Protein AF-J9FVZ4-F1 (afdb_monomer_lite)

Secondary structure (DSSP, 8-state):
---------------------PPPPPP-HHHHHHHHHHHHHHHHHHHTT---S------EE-TTSEEEEEEEESS-EEEEEEEEEEEEEEEEEEE-TT--EEEEEEE-GGGTT-EEEEEEEEEPSEEEEEEEEEEEEEEEEEE-TTSPBPPEEESSSSSTTGGG--SS--TTTS--TTHHHHHHHHHHHHHTPPPS--SS-THHHHHHHHHHHHH-SSHHHHHHHHHHHHHHHHHHHHHHHHHHH--HHHHHHHHHHHHT-HHHHHHHHTT-SHHHHHHHH-

Structure (mmCIF, N/CA/C/O backbone):
data_AF-J9FVZ4-F1
#
_entry.id   AF-J9FVZ4-F1
#
loop_
_atom_site.group_PDB
_atom_site.id
_atom_site.type_symbol
_atom_site.label_atom_id
_atom_site.label_alt_id
_atom_site.label_comp_id
_atom_site.label_asym_id
_atom_site.label_entity_id
_atom_site.label_seq_id
_atom_site.pdbx_PDB_ins_code
_atom_site.Cartn_x
_atom_site.Cartn_y
_atom_site.Cartn_z
_atom_site.occupancy
_atom_site.B_iso_or_equiv
_atom_site.auth_seq_id
_atom_site.auth_comp_id
_atom_site.auth_asym_id
_atom_site.auth_atom_id
_atom_site.pdbx_PDB_model_num
ATOM 1 N N . MET A 1 1 ? 70.314 46.851 -14.378 1.00 44.09 1 MET A N 1
ATOM 2 C CA . MET A 1 1 ? 70.368 47.467 -15.718 1.00 44.09 1 MET A CA 1
ATOM 3 C C . MET A 1 1 ? 70.702 46.385 -16.732 1.00 44.09 1 MET A C 1
ATOM 5 O O . MET A 1 1 ? 71.863 46.059 -16.903 1.00 44.09 1 MET A O 1
ATOM 9 N N . LEU A 1 2 ? 69.671 45.792 -17.334 1.00 28.19 2 LEU A N 1
ATOM 10 C CA . LEU A 1 2 ? 69.707 45.193 -18.668 1.00 28.19 2 LEU A CA 1
ATOM 11 C C . LEU A 1 2 ? 68.254 45.191 -19.156 1.00 28.19 2 LEU A C 1
ATOM 13 O O . LEU A 1 2 ? 67.371 44.660 -18.487 1.00 28.19 2 LEU A O 1
ATOM 17 N N . CYS A 1 3 ? 68.012 45.910 -20.243 1.00 34.62 3 CYS A N 1
ATOM 18 C CA . CYS A 1 3 ? 66.712 46.074 -20.872 1.00 34.62 3 CYS A CA 1
ATOM 19 C C . CYS A 1 3 ? 66.543 44.934 -21.884 1.00 34.62 3 CYS A C 1
ATOM 21 O O . CYS A 1 3 ? 67.400 44.783 -22.752 1.00 34.62 3 CYS A O 1
ATOM 23 N N . ILE A 1 4 ? 65.466 44.152 -21.786 1.00 40.12 4 ILE A N 1
ATOM 24 C CA . ILE A 1 4 ? 64.968 43.342 -22.904 1.00 40.12 4 ILE A CA 1
ATOM 25 C C . ILE A 1 4 ? 63.518 43.759 -23.134 1.00 40.12 4 ILE A C 1
ATOM 27 O O . ILE A 1 4 ? 62.610 43.430 -22.377 1.00 40.12 4 ILE A O 1
ATOM 31 N N . THR A 1 5 ? 63.346 44.566 -24.173 1.00 43.47 5 THR A N 1
ATOM 32 C CA . THR A 1 5 ? 62.087 44.875 -24.843 1.00 43.47 5 THR A CA 1
ATOM 33 C C . THR A 1 5 ? 61.723 43.725 -25.776 1.00 43.47 5 THR A C 1
ATOM 35 O O . THR A 1 5 ? 62.572 43.301 -26.557 1.00 43.47 5 THR A O 1
ATOM 38 N N . GLY A 1 6 ? 60.470 43.276 -25.775 1.00 36.56 6 GLY A N 1
ATOM 39 C CA . GLY A 1 6 ? 59.970 42.368 -26.812 1.00 36.56 6 GLY A CA 1
ATOM 40 C C . GLY A 1 6 ? 58.849 41.472 -26.314 1.00 36.56 6 GLY A C 1
ATOM 41 O O . GLY A 1 6 ? 59.092 40.530 -25.574 1.00 36.56 6 GLY A O 1
ATOM 42 N N . GLY A 1 7 ? 57.616 41.793 -26.707 1.00 45.78 7 GLY A N 1
ATOM 43 C CA . GLY A 1 7 ? 56.424 41.032 -26.356 1.00 45.78 7 GLY A CA 1
ATOM 44 C C . GLY A 1 7 ? 56.449 39.613 -26.917 1.00 45.78 7 GLY A C 1
ATOM 45 O O . GLY A 1 7 ? 56.275 39.408 -28.116 1.00 45.78 7 GLY A O 1
ATOM 46 N N . GLU A 1 8 ? 56.583 38.636 -26.029 1.00 38.41 8 GLU A N 1
ATOM 47 C CA . GLU A 1 8 ? 56.244 37.249 -26.310 1.00 38.41 8 GLU A CA 1
ATOM 48 C C . GLU A 1 8 ? 54.743 37.073 -26.053 1.00 38.41 8 GLU A C 1
ATOM 50 O O . GLU A 1 8 ? 54.262 37.106 -24.918 1.00 38.41 8 GLU A O 1
ATOM 55 N N . LYS A 1 9 ? 53.967 36.958 -27.135 1.00 40.03 9 LYS A N 1
ATOM 56 C CA . LYS A 1 9 ? 52.567 36.541 -27.052 1.00 40.03 9 LYS A CA 1
ATOM 57 C C . LYS A 1 9 ? 52.544 35.118 -26.500 1.00 40.03 9 LYS A C 1
ATOM 59 O O . LYS A 1 9 ? 52.873 34.180 -27.218 1.00 40.03 9 LYS A O 1
ATOM 64 N N . ILE A 1 10 ? 52.103 34.961 -25.255 1.00 44.09 10 ILE A N 1
ATOM 65 C CA . ILE A 1 10 ? 51.654 33.672 -24.729 1.00 44.09 10 ILE A CA 1
ATOM 66 C C . ILE A 1 10 ? 50.458 33.257 -25.592 1.00 44.09 10 ILE A C 1
ATOM 68 O O . ILE A 1 10 ? 49.353 33.779 -25.440 1.00 44.09 10 ILE A O 1
ATOM 72 N N . SER A 1 11 ? 50.685 32.374 -26.563 1.00 41.28 11 SER A N 1
ATOM 73 C CA . SER A 1 11 ? 49.614 31.773 -27.347 1.00 41.28 11 SER A CA 1
ATOM 74 C C . SER A 1 11 ? 48.856 30.809 -26.441 1.00 41.28 11 SER A C 1
ATOM 76 O O . SER A 1 11 ? 49.244 29.652 -26.281 1.00 41.28 11 SER A O 1
ATOM 78 N N . VAL A 1 12 ? 47.785 31.298 -25.822 1.00 46.66 12 VAL A N 1
ATOM 79 C CA . VAL A 1 12 ? 46.762 30.440 -25.226 1.00 46.66 12 VAL A CA 1
ATOM 80 C C . VAL A 1 12 ? 46.191 29.615 -26.376 1.00 46.66 12 VAL A C 1
ATOM 82 O O . VAL A 1 12 ? 45.516 30.147 -27.256 1.00 46.66 12 VAL A O 1
ATOM 85 N N . ILE A 1 13 ? 46.535 28.328 -26.420 1.00 49.25 13 ILE A N 1
ATOM 86 C CA . ILE A 1 13 ? 45.923 27.369 -27.338 1.00 49.25 13 ILE A CA 1
ATOM 87 C C . ILE A 1 13 ? 44.482 27.213 -26.864 1.00 49.25 13 ILE A C 1
ATOM 89 O O . ILE A 1 13 ? 44.174 26.419 -25.977 1.00 49.25 13 ILE A O 1
ATOM 93 N N . GLU A 1 14 ? 43.600 28.038 -27.413 1.00 49.22 14 GLU A N 1
ATOM 94 C CA . GLU A 1 14 ? 42.169 27.937 -27.201 1.00 49.22 14 GLU A CA 1
ATOM 95 C C . GLU A 1 14 ? 41.693 26.689 -27.952 1.00 49.22 14 GLU A C 1
ATOM 97 O O . GLU A 1 14 ? 41.348 26.724 -29.134 1.00 49.22 14 GLU A O 1
ATOM 102 N N . HIS A 1 15 ? 41.749 25.537 -27.280 1.00 50.62 15 HIS A N 1
ATOM 103 C CA . HIS A 1 15 ? 41.176 24.298 -27.785 1.00 50.62 15 HIS A CA 1
ATOM 104 C C . HIS A 1 15 ? 39.648 24.439 -27.712 1.00 50.62 15 HIS A C 1
ATOM 106 O O . HIS A 1 15 ? 38.986 23.925 -26.812 1.00 50.62 15 HIS A O 1
ATOM 112 N N . GLN A 1 16 ? 39.086 25.197 -28.657 1.00 50.75 16 GLN A N 1
ATOM 113 C CA . GLN A 1 16 ? 37.658 25.306 -28.930 1.00 50.75 16 GLN A CA 1
ATOM 114 C C . GLN A 1 16 ? 37.172 23.927 -29.386 1.00 50.75 16 GLN A C 1
ATOM 116 O O . GLN A 1 16 ? 37.047 23.631 -30.577 1.00 50.75 16 GLN A O 1
ATOM 121 N N . THR A 1 17 ? 36.945 23.035 -28.424 1.00 54.16 17 THR A N 1
ATOM 122 C CA . THR A 1 17 ? 36.270 21.763 -28.640 1.00 54.16 17 THR A CA 1
ATOM 123 C C . THR A 1 17 ? 34.836 22.108 -29.009 1.00 54.16 17 THR A C 1
ATOM 125 O O . THR A 1 17 ? 33.976 22.243 -28.142 1.00 54.16 17 THR A O 1
ATOM 128 N N . LYS A 1 18 ? 34.570 22.318 -30.305 1.00 53.03 18 LYS A N 1
ATOM 129 C CA . LYS A 1 18 ? 33.204 22.381 -30.824 1.00 53.03 18 LYS A CA 1
ATOM 130 C C . LYS A 1 18 ? 32.518 21.094 -30.382 1.00 53.03 18 LYS A C 1
ATOM 132 O O . LYS A 1 18 ? 32.773 20.032 -30.951 1.00 53.03 18 LYS A O 1
ATOM 137 N N . LEU A 1 19 ? 31.661 21.199 -29.367 1.00 56.00 19 LEU A N 1
ATOM 138 C CA . LEU A 1 19 ? 30.681 20.185 -29.000 1.00 56.00 19 LEU A CA 1
ATOM 139 C C . LEU A 1 19 ? 29.782 19.985 -30.221 1.00 56.00 19 LEU A C 1
ATOM 141 O O . LEU A 1 19 ? 28.764 20.648 -30.406 1.00 56.00 19 LEU A O 1
ATOM 145 N N . THR A 1 20 ? 30.213 19.112 -31.125 1.00 64.25 20 THR A N 1
ATOM 146 C CA . THR A 1 20 ? 29.420 18.709 -32.275 1.00 64.25 20 THR A CA 1
ATOM 147 C C . THR A 1 20 ? 28.312 17.828 -31.729 1.00 64.25 20 THR A C 1
ATOM 149 O O . THR A 1 20 ? 28.518 16.657 -31.415 1.00 64.25 20 THR A O 1
ATOM 152 N N . LEU A 1 21 ? 27.126 18.419 -31.556 1.00 66.75 21 LEU A N 1
ATOM 153 C CA . LEU A 1 21 ? 25.922 17.689 -31.183 1.00 66.75 21 LEU A CA 1
ATOM 154 C C . LEU A 1 21 ? 25.699 16.583 -32.213 1.00 66.75 21 LEU A C 1
ATOM 156 O O . LEU A 1 21 ? 25.241 16.821 -33.331 1.00 66.75 21 LEU A O 1
ATOM 160 N N . GLN A 1 22 ? 26.072 15.356 -31.852 1.00 70.50 22 GLN A N 1
ATOM 161 C CA . GLN A 1 22 ? 25.943 14.238 -32.768 1.00 70.50 22 GLN A CA 1
ATOM 162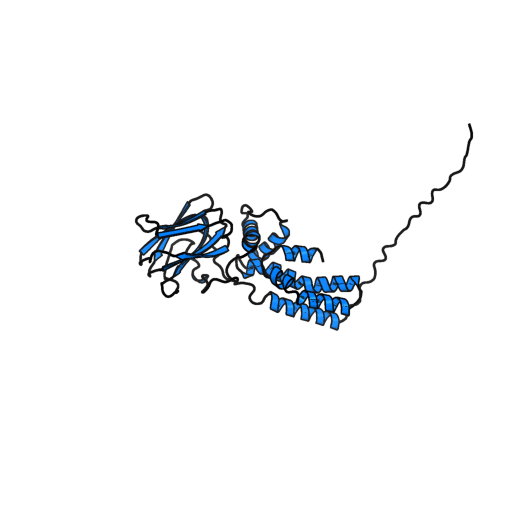 C C . GLN A 1 22 ? 24.459 14.007 -33.067 1.00 70.50 22 GLN A C 1
ATOM 164 O O . GLN A 1 22 ? 23.645 13.833 -32.147 1.00 70.50 22 GLN A O 1
ATOM 169 N N . LYS A 1 23 ? 24.125 13.969 -34.363 1.00 78.19 23 LYS A N 1
ATOM 170 C CA . LYS A 1 23 ? 22.761 13.796 -34.879 1.00 78.19 23 LYS A CA 1
ATOM 171 C C . LYS A 1 23 ? 22.070 12.599 -34.215 1.00 78.19 23 LYS A C 1
ATOM 173 O O . LYS A 1 23 ? 22.687 11.548 -34.009 1.00 78.19 23 LYS A O 1
ATOM 178 N N . GLN A 1 24 ? 20.805 12.773 -33.831 1.00 77.50 24 GLN A N 1
ATOM 179 C CA . GLN A 1 24 ? 20.017 11.695 -33.235 1.00 77.50 24 GLN A CA 1
ATOM 180 C C . GLN A 1 24 ? 19.813 10.549 -34.243 1.00 77.50 24 GLN A C 1
ATOM 182 O O . GLN A 1 24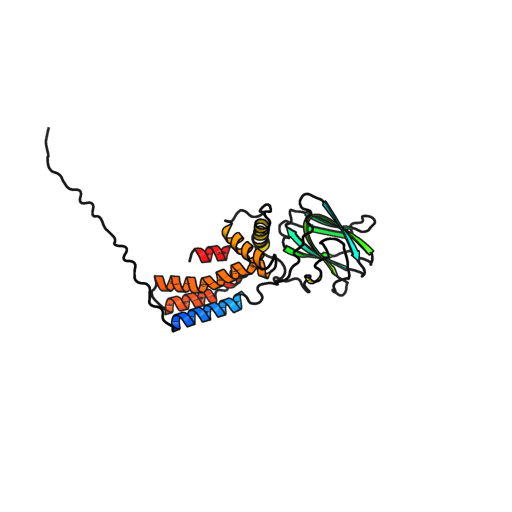 ? 19.649 10.810 -35.440 1.00 77.50 24 GLN A O 1
ATOM 187 N N . PRO A 1 25 ? 19.858 9.282 -33.792 1.00 80.44 25 PRO A N 1
ATOM 188 C CA . PRO A 1 25 ? 19.603 8.143 -34.662 1.00 80.44 25 PRO A CA 1
ATOM 189 C C . PRO A 1 25 ? 18.175 8.181 -35.220 1.00 80.44 25 PRO A C 1
ATOM 191 O O . PRO A 1 25 ? 17.230 8.524 -34.517 1.00 80.44 25 PRO A O 1
ATOM 194 N N . VAL A 1 26 ? 18.020 7.803 -36.491 1.00 86.19 26 VAL A N 1
ATOM 195 C CA . VAL A 1 26 ? 16.710 7.783 -37.156 1.00 86.19 26 VAL A CA 1
ATOM 196 C C . VAL A 1 26 ? 15.902 6.567 -36.702 1.00 86.19 26 VAL A C 1
ATOM 198 O O . VAL A 1 26 ? 16.370 5.422 -36.793 1.00 86.19 26 VAL A O 1
ATOM 201 N N . TRP A 1 27 ? 14.676 6.838 -36.263 1.00 88.62 27 TRP A N 1
ATOM 202 C CA . TRP A 1 27 ? 13.696 5.850 -35.831 1.00 88.62 27 TRP A CA 1
ATOM 203 C C . TRP A 1 27 ? 13.080 5.105 -37.008 1.00 88.62 27 TRP A C 1
ATOM 205 O O . TRP A 1 27 ? 12.742 5.697 -38.033 1.00 88.62 27 TRP A O 1
ATOM 215 N N . THR A 1 28 ? 12.885 3.799 -36.846 1.00 91.12 28 THR A N 1
ATOM 216 C CA . THR A 1 28 ? 12.091 3.000 -37.791 1.00 91.12 28 THR A CA 1
ATOM 217 C C . THR A 1 28 ? 10.731 2.660 -37.200 1.00 91.12 28 THR A C 1
ATOM 219 O O . THR A 1 28 ? 10.591 2.504 -35.991 1.00 91.12 28 THR A O 1
ATOM 222 N N . ARG A 1 29 ? 9.717 2.469 -38.054 1.00 92.88 29 ARG A N 1
ATOM 223 C CA . ARG A 1 29 ? 8.383 2.031 -37.602 1.00 92.88 29 ARG A CA 1
ATOM 224 C C . ARG A 1 29 ? 8.429 0.694 -36.853 1.00 92.88 29 ARG A C 1
ATOM 226 O O . ARG A 1 29 ? 7.697 0.511 -35.892 1.00 92.88 29 ARG A O 1
ATOM 233 N N . ARG A 1 30 ? 9.319 -0.217 -37.269 1.00 91.94 30 ARG A N 1
ATOM 234 C CA . ARG A 1 30 ? 9.528 -1.520 -36.612 1.00 91.94 30 ARG A CA 1
ATOM 235 C C . ARG A 1 30 ? 10.108 -1.367 -35.205 1.00 91.94 30 ARG A C 1
ATOM 237 O O . ARG A 1 30 ? 9.646 -2.028 -34.290 1.00 91.94 30 ARG A O 1
ATOM 244 N N . GLU A 1 31 ? 11.090 -0.483 -35.049 1.00 93.62 31 GLU A N 1
ATOM 245 C CA . GLU A 1 31 ? 11.713 -0.145 -33.761 1.00 93.62 31 GLU A CA 1
ATOM 246 C C . GLU A 1 31 ? 10.698 0.461 -32.788 1.00 93.62 31 GLU A C 1
ATOM 248 O O . GLU A 1 31 ? 10.612 0.027 -31.644 1.00 93.62 31 GLU A O 1
ATOM 253 N N . LEU A 1 32 ? 9.871 1.392 -33.268 1.00 93.81 32 LEU A N 1
ATOM 254 C CA . LEU A 1 32 ? 8.808 1.989 -32.465 1.00 93.81 32 LEU A CA 1
ATOM 255 C C . LEU A 1 32 ? 7.751 0.957 -32.050 1.00 93.81 32 LEU A C 1
ATOM 257 O O . LEU A 1 32 ? 7.370 0.910 -30.885 1.00 93.81 32 LEU A O 1
ATOM 261 N N . PHE A 1 33 ? 7.302 0.115 -32.987 1.00 96.69 33 PHE A N 1
ATOM 262 C CA . PHE A 1 33 ? 6.329 -0.939 -32.697 1.00 96.69 33 PHE A CA 1
ATOM 263 C C . PHE A 1 33 ? 6.863 -1.940 -31.670 1.00 96.69 33 PHE A C 1
ATOM 265 O O . PHE A 1 33 ? 6.163 -2.266 -30.719 1.00 96.69 33 PHE A O 1
ATOM 272 N N . PHE A 1 34 ? 8.111 -2.389 -31.833 1.00 96.19 34 PHE A N 1
ATOM 273 C CA . PHE A 1 34 ? 8.769 -3.274 -30.875 1.00 96.19 34 PHE A CA 1
ATOM 274 C C . PHE A 1 34 ? 8.796 -2.659 -29.475 1.00 96.19 34 PHE A C 1
ATOM 276 O O . PHE A 1 34 ? 8.392 -3.308 -28.512 1.00 96.19 34 PHE A O 1
ATOM 283 N N . LEU A 1 35 ? 9.228 -1.400 -29.368 1.00 96.62 35 LEU A N 1
ATOM 284 C CA . LEU A 1 35 ? 9.336 -0.742 -28.075 1.00 96.62 35 LEU A CA 1
ATOM 285 C C . LEU A 1 35 ? 7.964 -0.540 -27.421 1.00 96.62 35 LEU A C 1
ATOM 287 O O . LEU A 1 35 ? 7.817 -0.776 -26.223 1.00 96.62 35 LEU A O 1
ATOM 291 N N . ALA A 1 36 ? 6.956 -0.159 -28.207 1.00 97.31 36 ALA A N 1
ATOM 292 C CA . ALA A 1 36 ? 5.585 -0.022 -27.735 1.00 97.31 36 ALA A CA 1
ATOM 293 C C . ALA A 1 36 ? 5.017 -1.365 -27.254 1.00 97.31 36 ALA A C 1
ATOM 295 O O . ALA A 1 36 ? 4.487 -1.436 -26.151 1.00 97.31 36 ALA A O 1
ATOM 296 N N . ALA A 1 37 ? 5.178 -2.437 -28.034 1.00 97.94 37 ALA A N 1
ATOM 297 C CA . ALA A 1 37 ? 4.706 -3.770 -27.668 1.00 97.94 37 ALA A CA 1
ATOM 298 C C . ALA A 1 37 ? 5.375 -4.282 -26.385 1.00 97.94 37 ALA A C 1
ATOM 300 O O . ALA A 1 37 ? 4.688 -4.777 -25.495 1.00 97.94 37 ALA A O 1
ATOM 301 N N . LEU A 1 38 ? 6.696 -4.107 -26.256 1.00 98.06 38 LEU A N 1
ATOM 302 C CA . LEU A 1 38 ? 7.430 -4.486 -25.050 1.00 98.06 38 LEU A CA 1
ATOM 303 C C . LEU A 1 38 ? 6.954 -3.684 -23.834 1.00 98.06 38 LEU A C 1
ATOM 305 O O . LEU A 1 38 ? 6.667 -4.263 -22.795 1.00 98.06 38 LEU A O 1
ATOM 309 N N . THR A 1 39 ? 6.814 -2.366 -23.978 1.00 98.00 39 THR A N 1
ATOM 310 C CA . THR A 1 39 ? 6.360 -1.489 -22.888 1.00 98.00 39 THR A CA 1
ATOM 311 C C . THR A 1 39 ? 4.936 -1.835 -22.455 1.00 98.00 39 THR A C 1
ATOM 313 O O . THR A 1 39 ? 4.669 -1.912 -21.260 1.00 98.00 39 THR A O 1
ATOM 316 N N . LEU A 1 40 ? 4.030 -2.106 -23.401 1.00 98.00 40 LEU A N 1
ATOM 317 C CA . LEU A 1 40 ? 2.658 -2.529 -23.109 1.00 98.00 40 LEU A CA 1
ATOM 318 C C . LEU A 1 40 ? 2.608 -3.902 -22.430 1.00 98.00 40 LEU A C 1
ATOM 320 O O . LEU A 1 40 ? 1.848 -4.077 -21.482 1.00 98.00 40 LEU A O 1
ATOM 324 N N . GLY A 1 41 ? 3.433 -4.857 -22.869 1.00 97.94 41 GLY A N 1
ATOM 325 C CA . GLY A 1 41 ? 3.560 -6.159 -22.211 1.00 97.94 41 GLY A CA 1
ATOM 326 C C . GLY A 1 41 ? 4.054 -6.021 -20.769 1.00 97.94 41 GLY A C 1
ATOM 327 O O . GLY A 1 41 ? 3.453 -6.577 -19.850 1.00 97.94 41 GLY A O 1
ATOM 328 N N . THR A 1 42 ? 5.086 -5.203 -20.554 1.00 97.69 42 THR A N 1
ATOM 329 C CA . THR A 1 42 ? 5.583 -4.874 -19.213 1.00 97.69 42 THR A CA 1
ATOM 330 C C . THR A 1 42 ? 4.514 -4.180 -18.376 1.00 97.69 42 THR A C 1
ATOM 332 O O . THR A 1 42 ? 4.357 -4.519 -17.210 1.00 97.69 42 THR A O 1
ATOM 335 N N . ALA A 1 43 ? 3.748 -3.249 -18.952 1.00 97.81 43 ALA A N 1
ATOM 336 C CA . ALA A 1 43 ? 2.656 -2.567 -18.261 1.00 97.81 43 ALA A CA 1
ATOM 337 C C . ALA A 1 43 ? 1.569 -3.545 -17.815 1.00 97.81 43 ALA A C 1
ATOM 339 O O . ALA A 1 43 ? 1.175 -3.522 -16.652 1.00 97.81 43 ALA A O 1
ATOM 340 N N . ALA A 1 44 ? 1.133 -4.439 -18.706 1.00 97.31 44 ALA A N 1
ATOM 341 C CA . ALA A 1 44 ? 0.132 -5.448 -18.388 1.00 97.31 44 ALA A CA 1
ATOM 342 C C . ALA A 1 44 ? 0.583 -6.331 -17.214 1.00 97.31 44 ALA A C 1
ATOM 344 O O . ALA A 1 44 ? -0.183 -6.537 -16.278 1.00 97.31 44 ALA A O 1
ATOM 345 N N . LEU A 1 45 ? 1.839 -6.787 -17.217 1.00 96.50 45 LEU A N 1
ATOM 346 C CA . LEU A 1 45 ? 2.390 -7.603 -16.132 1.00 96.50 45 LEU A CA 1
ATOM 347 C C . LEU A 1 45 ? 2.596 -6.810 -14.836 1.00 96.50 45 LEU A C 1
ATOM 349 O O . LEU A 1 45 ? 2.260 -7.296 -13.759 1.00 96.50 45 LEU A O 1
ATOM 353 N N . SER A 1 46 ? 3.144 -5.596 -14.915 1.00 96.00 46 SER A N 1
ATOM 354 C CA . SER A 1 46 ? 3.411 -4.753 -13.744 1.00 96.00 46 SER A CA 1
ATOM 355 C C . SER A 1 46 ? 2.122 -4.310 -13.049 1.00 96.00 46 SER A C 1
ATOM 357 O O . SER A 1 46 ? 2.100 -4.255 -11.825 1.00 96.00 46 SER A O 1
ATOM 359 N N . LEU A 1 47 ? 1.047 -4.051 -13.798 1.00 96.12 47 LEU A N 1
ATOM 360 C CA . LEU A 1 47 ? -0.239 -3.604 -13.250 1.00 96.12 47 LEU A CA 1
ATOM 361 C C . LEU A 1 47 ? -1.172 -4.760 -12.857 1.00 96.12 47 LEU A C 1
ATOM 363 O O . LEU A 1 47 ? -2.160 -4.544 -12.153 1.00 96.12 47 LEU A O 1
ATOM 367 N N . TRP A 1 48 ? -0.881 -5.994 -13.279 1.00 96.12 48 TRP A N 1
ATOM 368 C CA . TRP A 1 48 ? -1.714 -7.146 -12.943 1.00 96.12 48 TRP A CA 1
ATOM 369 C C . TRP A 1 48 ? -1.663 -7.458 -11.443 1.00 96.12 48 TRP A C 1
ATOM 371 O O . TRP A 1 48 ? -0.602 -7.773 -10.901 1.00 96.12 48 TRP A O 1
ATOM 381 N N . GLN A 1 49 ? -2.823 -7.386 -10.777 1.00 94.38 49 GLN A N 1
ATOM 382 C CA . GLN A 1 49 ? -2.977 -7.586 -9.327 1.00 94.38 49 GLN A CA 1
ATOM 383 C C . GLN A 1 49 ? -2.013 -6.733 -8.490 1.00 94.38 49 GLN A C 1
ATOM 385 O O . GLN A 1 49 ? -1.367 -7.224 -7.568 1.00 94.38 49 GLN A O 1
ATOM 390 N N . LEU A 1 50 ? -1.867 -5.456 -8.842 1.00 95.44 50 LEU A N 1
ATOM 391 C CA . LEU A 1 50 ? -0.964 -4.552 -8.130 1.00 95.44 50 LEU A CA 1
ATOM 392 C C . LEU A 1 50 ? -1.398 -4.324 -6.667 1.00 95.44 50 LEU A C 1
ATOM 394 O O . LEU A 1 50 ? -0.581 -4.336 -5.749 1.00 95.44 50 LEU A O 1
ATOM 398 N N . GLY A 1 51 ? -2.700 -4.180 -6.446 1.00 94.69 51 GLY A N 1
ATOM 399 C CA . GLY A 1 51 ? -3.313 -4.004 -5.136 1.00 94.69 51 GLY A CA 1
ATOM 400 C C . GLY A 1 51 ? -4.821 -3.861 -5.273 1.00 94.69 51 GLY A C 1
ATOM 401 O O . GLY A 1 51 ? -5.343 -3.806 -6.391 1.00 94.69 51 GLY A O 1
ATOM 402 N N . ASP A 1 52 ? -5.518 -3.834 -4.146 1.00 94.75 52 ASP A N 1
ATOM 403 C CA . ASP A 1 52 ? -6.960 -3.626 -4.140 1.00 94.75 52 ASP A CA 1
ATOM 404 C C . ASP A 1 52 ? -7.293 -2.144 -4.317 1.00 94.75 52 ASP A C 1
ATOM 406 O O . ASP A 1 52 ? -6.586 -1.262 -3.834 1.00 94.75 52 ASP A O 1
ATOM 410 N N . PHE A 1 53 ? -8.385 -1.878 -5.032 1.00 94.31 53 PHE A N 1
ATOM 411 C CA . PHE A 1 53 ? -8.943 -0.533 -5.238 1.00 94.31 53 PHE A CA 1
ATOM 412 C C . PHE A 1 53 ? -9.845 -0.089 -4.080 1.00 94.31 53 PHE A C 1
ATOM 414 O O . PHE A 1 53 ? -10.575 0.890 -4.192 1.00 94.31 53 PHE A O 1
ATOM 421 N N . ARG A 1 54 ? -9.866 -0.876 -3.007 1.00 92.62 54 ARG A N 1
ATOM 422 C CA . ARG A 1 54 ? -10.807 -0.787 -1.901 1.00 92.62 54 ARG A CA 1
ATOM 423 C C . ARG A 1 54 ? -10.034 -0.898 -0.603 1.00 92.62 54 ARG A C 1
ATOM 425 O O . ARG A 1 54 ? -9.221 -1.806 -0.456 1.00 92.62 54 ARG A O 1
ATOM 432 N N . ALA A 1 55 ? -10.271 0.053 0.282 1.00 94.81 55 ALA A N 1
ATOM 433 C CA . ALA A 1 55 ? -9.814 0.073 1.660 1.00 94.81 55 ALA A CA 1
ATOM 434 C C . ALA A 1 55 ? -10.645 1.134 2.399 1.00 94.81 55 ALA A C 1
ATOM 436 O O . ALA A 1 55 ? -11.009 2.122 1.752 1.00 94.81 55 ALA A O 1
ATOM 437 N N . PRO A 1 56 ? -10.905 0.974 3.704 1.00 95.94 56 PRO A N 1
ATOM 438 C CA . PRO A 1 56 ? -11.530 2.022 4.508 1.00 95.94 56 PRO A CA 1
ATOM 439 C C . PRO A 1 56 ? -10.721 3.333 4.468 1.00 95.94 56 PRO A C 1
ATOM 441 O O . PRO A 1 56 ? -9.483 3.308 4.432 1.00 95.94 56 PRO A O 1
ATOM 444 N N . GLN A 1 57 ? -11.415 4.467 4.404 1.00 94.31 57 GLN A N 1
ATOM 445 C CA . GLN A 1 57 ? -10.874 5.815 4.217 1.00 94.31 57 GLN A CA 1
ATOM 446 C C . GLN A 1 57 ? -11.273 6.810 5.320 1.00 94.31 57 GLN A C 1
ATOM 448 O O . GLN A 1 57 ? -10.685 7.893 5.341 1.00 94.31 57 GLN A O 1
ATOM 453 N N . ASN A 1 58 ? -12.229 6.488 6.201 1.00 94.38 58 ASN A N 1
ATOM 454 C CA . ASN A 1 58 ? -12.760 7.409 7.210 1.00 94.38 58 ASN A CA 1
ATOM 455 C C . ASN A 1 58 ? -12.190 7.132 8.619 1.00 94.38 58 ASN A C 1
ATOM 457 O O . ASN A 1 58 ? -12.725 6.305 9.348 1.00 94.38 58 ASN A O 1
ATOM 461 N N . PRO A 1 59 ? -11.141 7.847 9.078 1.00 94.69 59 PRO A N 1
ATOM 462 C CA . PRO A 1 59 ? -10.510 7.510 10.347 1.00 94.69 59 PRO A CA 1
ATOM 463 C C . PRO A 1 59 ? -11.259 8.081 11.543 1.00 94.69 59 PRO A C 1
ATOM 465 O O . PRO A 1 59 ? -11.526 9.285 11.631 1.00 94.69 59 PRO A O 1
ATOM 468 N N . MET A 1 60 ? -11.402 7.260 12.577 1.00 95.50 60 MET A N 1
ATOM 469 C CA . MET A 1 60 ? -11.529 7.742 13.942 1.00 95.50 60 MET A CA 1
ATOM 470 C C . MET A 1 60 ? -10.159 8.209 14.453 1.00 95.50 60 MET A C 1
ATOM 472 O O . MET A 1 60 ? -9.331 7.421 14.911 1.00 95.50 60 MET A O 1
ATOM 476 N N . ASP A 1 61 ? -9.913 9.518 14.372 1.00 94.31 61 ASP A N 1
ATOM 477 C CA . ASP A 1 61 ? -8.635 10.101 14.791 1.00 94.31 61 ASP A CA 1
ATOM 478 C C . ASP A 1 61 ? -8.559 10.345 16.303 1.00 94.31 61 ASP A C 1
ATOM 480 O O . ASP A 1 61 ? -9.215 11.254 16.822 1.00 94.31 61 ASP A O 1
ATOM 484 N N . ALA A 1 62 ? -7.745 9.555 17.002 1.00 94.25 62 ALA A N 1
ATOM 485 C CA . ALA A 1 62 ? -7.433 9.707 18.419 1.00 94.25 62 ALA A CA 1
ATOM 486 C C . ALA A 1 62 ? -5.952 10.072 18.667 1.00 94.25 62 ALA A C 1
ATOM 488 O O . ALA A 1 62 ? -5.398 9.745 19.716 1.00 94.25 62 ALA A O 1
ATOM 489 N N . ILE A 1 63 ? -5.271 10.744 17.732 1.00 91.44 63 ILE A N 1
ATOM 490 C CA . ILE A 1 63 ? -3.900 11.231 17.954 1.00 91.44 63 ILE A CA 1
ATOM 491 C C . ILE A 1 63 ? -3.908 12.355 19.002 1.00 91.44 63 ILE A C 1
ATOM 493 O O . ILE A 1 63 ? -4.652 13.328 18.893 1.00 91.44 63 ILE A O 1
ATOM 497 N N . GLY A 1 64 ? -3.079 12.220 20.044 1.00 89.19 64 GLY A N 1
ATOM 498 C CA . GLY A 1 64 ? -2.972 13.206 21.130 1.00 89.19 64 GLY A CA 1
ATOM 499 C C . GLY A 1 64 ? -4.193 13.315 22.057 1.00 89.19 64 GLY A C 1
ATOM 500 O O . GLY A 1 64 ? -4.177 14.120 22.987 1.00 89.19 64 GLY A O 1
ATOM 501 N N . VAL A 1 65 ? -5.237 12.512 21.838 1.00 93.69 65 VAL A N 1
ATOM 502 C CA . VAL A 1 65 ? -6.455 12.466 22.659 1.00 93.69 65 VAL A CA 1
ATOM 503 C C . VAL A 1 65 ? -6.888 11.019 22.898 1.00 93.69 65 VAL A C 1
ATOM 505 O O . VAL A 1 65 ? -6.323 10.082 22.340 1.00 93.69 65 VAL A O 1
ATOM 508 N N . GLN A 1 66 ? -7.889 10.820 23.752 1.00 95.31 66 GLN A N 1
ATOM 509 C CA . GLN A 1 66 ? -8.615 9.555 23.823 1.00 95.31 66 GLN A CA 1
ATOM 510 C C . GLN A 1 66 ? -10.005 9.752 23.242 1.00 95.31 66 GLN A C 1
ATOM 512 O O . GLN A 1 66 ? -10.662 10.758 23.522 1.00 95.31 66 GLN A O 1
ATOM 517 N N . LYS A 1 67 ? -10.444 8.798 22.428 1.00 96.19 67 LYS A N 1
ATOM 518 C CA . LYS A 1 67 ? -11.808 8.756 21.909 1.00 96.19 67 LYS A CA 1
ATOM 519 C C . LYS A 1 67 ? -12.363 7.352 22.066 1.00 96.19 67 LYS A C 1
ATOM 521 O O . LYS A 1 67 ? -11.622 6.380 21.954 1.00 96.19 67 LYS A O 1
ATOM 526 N N . SER A 1 68 ? -13.664 7.269 22.292 1.00 95.50 68 SER A N 1
ATOM 527 C CA . SER A 1 68 ? -14.374 6.008 22.458 1.00 95.50 68 SER A CA 1
ATOM 528 C C . SER A 1 68 ? -15.614 5.997 21.587 1.00 95.50 68 SER A C 1
ATOM 530 O O . SER A 1 68 ? -16.266 7.029 21.420 1.00 95.50 68 SER A O 1
ATOM 532 N N . GLU A 1 69 ? -15.941 4.831 21.054 1.00 95.62 69 GLU A N 1
ATOM 533 C CA . GLU A 1 69 ? -17.128 4.614 20.242 1.00 95.62 69 GLU A CA 1
ATOM 534 C C . GLU A 1 69 ? -17.863 3.370 20.732 1.00 95.62 69 GLU A C 1
ATOM 536 O O . GLU A 1 69 ? -17.255 2.338 21.028 1.00 95.62 69 GLU A O 1
ATOM 541 N N . GLN A 1 70 ? -19.183 3.496 20.861 1.00 96.00 70 GLN A N 1
ATOM 542 C CA . GLN A 1 70 ? -20.044 2.400 21.272 1.00 96.00 70 GLN A CA 1
ATOM 543 C C . GLN A 1 70 ? -20.446 1.576 20.050 1.00 96.00 70 GLN A C 1
ATOM 545 O O . GLN A 1 70 ? -20.914 2.118 19.049 1.00 96.00 70 GLN A O 1
ATOM 550 N N . ILE A 1 71 ? -20.296 0.265 20.175 1.00 96.56 71 ILE A N 1
ATOM 551 C CA . ILE A 1 71 ? -20.579 -0.728 19.147 1.00 96.56 71 ILE A CA 1
ATOM 552 C C . ILE A 1 71 ? -21.674 -1.648 19.675 1.00 96.56 71 ILE A C 1
ATOM 554 O O . ILE A 1 71 ? -21.614 -2.103 20.818 1.00 96.56 71 ILE A O 1
ATOM 558 N N . VAL A 1 72 ? -22.678 -1.926 18.854 1.00 96.31 72 VAL A N 1
ATOM 559 C CA . VAL A 1 72 ? -23.753 -2.870 19.153 1.00 96.31 72 VAL A CA 1
ATOM 560 C C . VAL A 1 72 ? -23.566 -4.099 18.275 1.00 96.31 72 VAL A C 1
ATOM 562 O O . VAL A 1 72 ? -23.669 -4.012 17.054 1.00 96.31 72 VAL A O 1
ATOM 565 N N . LEU A 1 73 ? -23.284 -5.237 18.906 1.00 95.94 73 LEU A N 1
ATOM 566 C CA . LEU A 1 73 ? -23.215 -6.541 18.258 1.00 95.94 73 LEU A CA 1
ATOM 567 C C . LEU A 1 73 ? -24.590 -7.209 18.278 1.00 95.94 73 LEU A C 1
ATOM 569 O O . LEU A 1 73 ? -25.181 -7.392 19.342 1.00 95.94 73 LEU A O 1
ATOM 573 N N . GLU A 1 74 ? -25.083 -7.597 17.103 1.00 94.50 74 GLU A N 1
ATOM 574 C CA . GLU A 1 74 ? -26.336 -8.350 16.953 1.00 94.50 74 GLU A CA 1
ATOM 575 C C . GLU A 1 74 ? -26.102 -9.869 16.943 1.00 94.50 74 GLU A C 1
ATOM 577 O O . GLU A 1 74 ? -27.029 -10.651 17.151 1.00 94.50 74 GLU A O 1
ATOM 582 N N . GLN A 1 75 ? -24.859 -10.287 16.703 1.00 94.06 75 GLN A N 1
ATOM 583 C CA . GLN A 1 75 ? -24.426 -11.679 16.599 1.00 94.06 75 GLN A CA 1
ATOM 584 C C . GLN A 1 75 ? -23.189 -11.925 17.472 1.00 94.06 75 GLN A C 1
ATOM 586 O O . GLN A 1 75 ? -22.452 -10.975 17.749 1.00 94.06 75 GLN A O 1
ATOM 591 N N . PRO A 1 76 ? -22.945 -13.178 17.897 1.00 93.94 76 PRO A N 1
ATOM 592 C CA . PRO A 1 76 ? -21.727 -13.511 18.617 1.00 93.94 76 PRO A CA 1
ATOM 593 C C . PRO A 1 76 ? -20.485 -13.320 17.737 1.00 93.94 76 PRO A C 1
ATOM 595 O O . PRO A 1 76 ? -20.546 -13.497 16.517 1.00 93.94 76 PRO A O 1
ATOM 598 N N . ALA A 1 77 ? -19.356 -12.973 18.352 1.00 94.62 77 ALA A N 1
ATOM 599 C CA . ALA A 1 77 ? -18.094 -12.755 17.649 1.00 94.62 77 ALA A CA 1
ATOM 600 C C . ALA A 1 77 ? -16.890 -13.318 18.418 1.00 94.62 77 ALA A C 1
ATOM 602 O O . ALA A 1 77 ? -16.765 -13.141 19.628 1.00 94.62 77 ALA A O 1
ATOM 603 N N . ASP A 1 78 ? -15.966 -13.935 17.687 1.00 93.06 78 ASP A N 1
ATOM 604 C CA . ASP A 1 78 ? -14.793 -14.643 18.216 1.00 93.06 78 ASP A CA 1
ATOM 605 C C . ASP A 1 78 ? -13.472 -13.969 17.829 1.00 93.06 78 ASP A C 1
ATOM 607 O O . ASP A 1 78 ? -12.426 -14.195 18.444 1.00 93.06 78 ASP A O 1
ATOM 611 N N . SER A 1 79 ? -13.493 -13.101 16.815 1.00 93.69 79 SER A N 1
ATOM 612 C CA . SER A 1 79 ? -12.335 -12.275 16.484 1.00 93.69 79 SER A CA 1
ATOM 613 C C . SER A 1 79 ? -12.716 -10.861 16.076 1.00 93.69 79 SER A C 1
ATOM 615 O O . SER A 1 79 ? -13.801 -10.608 15.551 1.00 93.69 79 SER A O 1
ATOM 617 N N . LEU A 1 80 ? -11.790 -9.943 16.341 1.00 95.38 80 LEU A N 1
ATOM 618 C CA . LEU A 1 80 ? -11.860 -8.541 15.968 1.00 95.38 80 LEU A CA 1
ATOM 619 C C . LEU A 1 80 ? -10.737 -8.258 14.976 1.00 95.38 80 LEU A C 1
ATOM 621 O O . LEU A 1 80 ? -9.564 -8.502 15.256 1.00 95.38 80 LEU A O 1
ATOM 625 N N . TRP A 1 81 ? -11.090 -7.751 13.808 1.00 95.88 81 TRP A N 1
ATOM 626 C CA . TRP A 1 81 ? -10.149 -7.232 12.831 1.00 95.88 81 TRP A CA 1
ATOM 627 C C . TRP A 1 81 ? -10.199 -5.719 12.877 1.00 95.88 81 TRP A C 1
ATOM 629 O O . TRP A 1 81 ? -11.273 -5.134 12.939 1.00 95.88 81 TRP A O 1
ATOM 639 N N . VAL A 1 82 ? -9.040 -5.079 12.831 1.00 96.00 82 VAL A N 1
ATOM 640 C CA . VAL A 1 82 ? -8.949 -3.623 12.789 1.00 96.00 82 VAL A CA 1
ATOM 641 C C . VAL A 1 82 ? -8.094 -3.196 11.605 1.00 96.00 82 VAL A C 1
ATOM 643 O O . VAL A 1 82 ? -7.032 -3.779 11.366 1.00 96.00 82 VAL A O 1
ATOM 646 N N . TYR A 1 83 ? -8.562 -2.203 10.852 1.00 96.56 83 TYR A N 1
ATOM 647 C CA . TYR A 1 83 ? -7.790 -1.547 9.804 1.00 96.56 83 TYR A CA 1
ATOM 648 C C . TYR A 1 83 ? -7.217 -0.251 10.346 1.00 96.56 83 TYR A C 1
ATOM 650 O O . TYR A 1 83 ? -7.927 0.657 10.781 1.00 96.56 83 TYR A O 1
ATOM 658 N N . THR A 1 84 ? -5.901 -0.183 10.363 1.00 95.44 84 THR A N 1
ATOM 659 C CA . THR A 1 84 ? -5.163 0.876 11.035 1.00 95.44 84 THR A CA 1
ATOM 660 C C . THR A 1 84 ? -4.928 2.076 10.122 1.00 95.44 84 THR A C 1
ATOM 662 O O . THR A 1 84 ? -4.704 1.933 8.923 1.00 95.44 84 THR A O 1
ATOM 665 N N . GLY A 1 85 ? -4.949 3.280 10.689 1.00 94.62 85 GLY A N 1
ATOM 666 C CA . GLY A 1 85 ? -4.508 4.512 10.033 1.00 94.62 85 GLY A CA 1
ATOM 667 C C . GLY A 1 85 ? -3.086 4.892 10.452 1.00 94.62 85 GLY A C 1
ATOM 668 O O . GLY A 1 85 ? -2.223 4.032 10.619 1.00 94.62 85 GLY A O 1
ATOM 669 N N . VAL A 1 86 ? -2.832 6.189 10.647 1.00 93.94 86 VAL A N 1
ATOM 670 C CA . VAL A 1 86 ? -1.561 6.686 11.198 1.00 93.94 86 VAL A CA 1
ATOM 671 C C . VAL A 1 86 ? -1.479 6.406 12.705 1.00 93.94 86 VAL A C 1
ATOM 673 O O . VAL A 1 86 ? -2.378 6.758 13.468 1.00 93.94 86 VAL A O 1
ATOM 676 N N . THR A 1 87 ? -0.377 5.805 13.153 1.00 91.62 87 THR A N 1
ATOM 677 C CA . THR A 1 87 ? -0.156 5.378 14.546 1.00 91.62 87 THR A CA 1
ATOM 678 C C . THR A 1 87 ? 1.119 6.000 15.134 1.00 91.62 87 THR A C 1
ATOM 680 O O . THR A 1 87 ? 2.119 6.194 14.430 1.00 91.62 87 THR A O 1
ATOM 683 N N . TRP A 1 88 ? 1.093 6.311 16.435 1.00 89.25 88 TRP A N 1
ATOM 684 C CA . TRP A 1 88 ? 2.222 6.864 17.196 1.00 89.25 88 TRP A CA 1
ATOM 685 C C . TRP A 1 88 ? 2.414 6.093 18.514 1.00 89.25 88 TRP A C 1
ATOM 687 O O . TRP A 1 88 ? 2.270 6.663 19.589 1.00 89.25 88 TRP A O 1
ATOM 697 N N . ASP A 1 89 ? 2.683 4.787 18.447 1.00 88.00 89 ASP A N 1
ATOM 698 C CA . ASP A 1 89 ? 2.805 3.908 19.629 1.00 88.00 89 ASP A CA 1
ATOM 699 C C . ASP A 1 89 ? 1.580 3.997 20.557 1.00 88.00 89 ASP A C 1
ATOM 701 O O . ASP A 1 89 ? 1.658 4.297 21.751 1.00 88.00 89 ASP A O 1
ATOM 705 N N . GLY A 1 90 ? 0.412 3.797 19.949 1.00 91.75 90 GLY A N 1
ATOM 706 C CA . GLY A 1 90 ? -0.890 3.896 20.592 1.00 91.75 90 GLY A CA 1
ATOM 707 C C . GLY A 1 90 ? -1.492 2.538 20.935 1.00 91.75 90 GLY A C 1
ATOM 708 O O . GLY A 1 90 ? -0.873 1.486 20.779 1.00 91.75 90 GLY A O 1
ATOM 709 N N . TRP A 1 91 ? -2.745 2.560 21.377 1.00 94.56 91 TRP A N 1
ATOM 710 C CA . TRP A 1 91 ? -3.515 1.346 21.631 1.00 94.56 91 TRP A CA 1
ATOM 711 C C . TRP A 1 91 ? -5.002 1.539 21.341 1.00 94.56 91 TRP A C 1
ATOM 713 O O . TRP A 1 91 ? -5.531 2.652 21.409 1.00 94.56 91 TRP A O 1
ATOM 723 N N . ALA A 1 92 ? -5.680 0.434 21.050 1.00 96.06 92 ALA A N 1
ATOM 724 C CA . ALA A 1 92 ? -7.130 0.329 21.048 1.00 96.06 92 ALA A CA 1
ATOM 725 C C . ALA A 1 92 ? -7.553 -0.780 22.019 1.00 96.06 92 ALA A C 1
ATOM 727 O O . ALA A 1 92 ? -6.975 -1.864 22.013 1.00 96.06 92 ALA A O 1
ATOM 728 N N . VAL A 1 93 ? -8.534 -0.508 22.874 1.00 96.00 93 VAL A N 1
ATOM 729 C CA . VAL A 1 93 ? -9.034 -1.453 23.879 1.00 96.00 93 VAL A CA 1
ATOM 730 C C . VAL A 1 93 ? -10.540 -1.583 23.736 1.00 96.00 93 VAL A C 1
ATOM 732 O O . VAL A 1 93 ? -11.256 -0.581 23.710 1.00 96.00 93 VAL A O 1
ATOM 735 N N . LEU A 1 94 ? -11.007 -2.826 23.645 1.00 96.38 94 LEU A N 1
ATOM 736 C CA . LEU A 1 94 ? -12.419 -3.180 23.635 1.00 96.38 94 LEU A CA 1
ATOM 737 C C . LEU A 1 94 ? -12.855 -3.522 25.060 1.00 96.38 94 LEU A C 1
ATOM 739 O O . LEU A 1 94 ? -12.289 -4.429 25.674 1.00 96.38 94 LEU A O 1
ATOM 743 N N . THR A 1 95 ? -13.876 -2.834 25.565 1.00 96.06 95 THR A N 1
ATOM 744 C CA . THR A 1 95 ? -14.450 -3.086 26.891 1.00 96.06 95 THR A CA 1
ATOM 745 C C . THR A 1 95 ? -15.929 -3.456 26.830 1.00 96.06 95 THR A C 1
ATOM 747 O O . THR A 1 95 ? -16.659 -3.015 25.937 1.00 96.06 95 THR A O 1
ATOM 750 N N . ASP A 1 96 ? -16.391 -4.226 27.817 1.00 93.94 96 ASP A N 1
ATOM 751 C CA . ASP A 1 96 ? -17.822 -4.429 28.078 1.00 93.94 96 ASP A CA 1
ATOM 752 C C . ASP A 1 96 ? -18.477 -3.190 28.739 1.00 93.94 96 ASP A C 1
ATOM 754 O O . ASP A 1 96 ? -17.840 -2.157 28.966 1.00 93.94 96 ASP A O 1
ATOM 758 N N . GLN A 1 97 ? -19.767 -3.298 29.080 1.00 90.69 97 GLN A N 1
ATOM 759 C CA . GLN A 1 97 ? -20.519 -2.249 29.792 1.00 90.69 97 GLN A CA 1
ATOM 760 C C . GLN A 1 97 ? -20.064 -2.035 31.246 1.00 90.69 97 GLN A C 1
ATOM 762 O O . GLN A 1 97 ? -20.372 -1.004 31.840 1.00 90.69 97 GLN A O 1
ATOM 767 N N . SER A 1 98 ? -19.362 -3.009 31.826 1.00 89.31 98 SER A N 1
ATOM 768 C CA . SER A 1 98 ? -18.811 -2.957 33.184 1.00 89.31 98 SER A CA 1
ATOM 769 C C . SER A 1 98 ? -17.391 -2.371 33.214 1.00 89.31 98 SER A C 1
ATOM 771 O O . SER A 1 98 ? -16.846 -2.155 34.296 1.00 89.31 98 SER A O 1
ATOM 773 N N . GLY A 1 99 ? -16.801 -2.086 32.047 1.00 88.75 99 GLY A N 1
ATOM 774 C CA . GLY A 1 99 ? -15.430 -1.603 31.889 1.00 88.75 99 GLY A CA 1
ATOM 775 C C . GLY A 1 99 ? -14.367 -2.706 31.905 1.00 88.75 99 GLY A C 1
ATOM 776 O O . GLY A 1 99 ? -13.181 -2.398 32.005 1.00 88.75 99 GLY A O 1
ATOM 777 N N . THR A 1 100 ? -14.758 -3.978 31.811 1.00 91.81 100 THR A N 1
ATOM 778 C CA . THR A 1 100 ? -13.828 -5.106 31.700 1.00 91.81 100 THR A CA 1
ATOM 779 C C . THR A 1 100 ? -13.174 -5.093 30.325 1.00 91.81 100 THR A C 1
ATOM 781 O O . THR A 1 100 ? -13.869 -5.057 29.311 1.00 91.81 100 THR A O 1
ATOM 784 N N . GLU A 1 101 ? -11.846 -5.155 30.280 1.00 93.50 101 GLU A N 1
ATOM 785 C CA . GLU A 1 101 ? -11.070 -5.278 29.044 1.00 93.50 101 GLU A CA 1
ATOM 786 C C . GLU A 1 101 ? -11.234 -6.682 28.444 1.00 93.50 101 GLU A C 1
ATOM 788 O O . GLU A 1 101 ? -10.887 -7.682 29.070 1.00 93.50 101 GLU A O 1
ATOM 793 N N . LEU A 1 102 ? -11.779 -6.749 27.228 1.00 93.38 102 LEU A N 1
ATOM 794 C CA . LEU A 1 102 ? -12.044 -7.996 26.501 1.00 93.38 102 LEU A CA 1
ATOM 795 C C . LEU A 1 102 ? -10.999 -8.278 25.423 1.00 93.38 102 LEU A C 1
ATOM 797 O O . LEU A 1 102 ? -10.754 -9.438 25.087 1.00 93.38 102 LEU A O 1
ATOM 801 N N . ALA A 1 103 ? -10.411 -7.217 24.870 1.00 93.62 103 ALA A N 1
ATOM 802 C CA . ALA A 1 103 ? -9.299 -7.291 23.938 1.00 93.62 103 ALA A CA 1
ATOM 803 C C . ALA A 1 103 ? -8.519 -5.981 23.903 1.00 93.62 103 ALA A C 1
ATOM 805 O O . ALA A 1 103 ? -9.067 -4.895 24.105 1.00 93.62 103 ALA A O 1
ATOM 806 N N . ARG A 1 104 ? -7.239 -6.107 23.565 1.00 93.44 104 ARG A N 1
ATOM 807 C CA . ARG A 1 104 ? -6.313 -4.996 23.409 1.00 93.44 104 ARG A CA 1
ATOM 808 C C . ARG A 1 104 ? -5.504 -5.156 22.140 1.00 93.44 104 ARG A C 1
ATOM 810 O O . ARG A 1 104 ? -4.999 -6.234 21.833 1.00 93.44 104 ARG A O 1
ATOM 817 N N . VAL A 1 105 ? -5.372 -4.050 21.428 1.00 93.62 105 VAL A N 1
ATOM 818 C CA . VAL A 1 105 ? -4.573 -3.924 20.221 1.00 93.62 105 VAL A CA 1
ATOM 819 C C . VAL A 1 105 ? -3.525 -2.857 20.477 1.00 93.62 105 VAL A C 1
ATOM 821 O O . VAL A 1 105 ? -3.832 -1.668 20.467 1.00 93.62 105 VAL A O 1
ATOM 824 N N . ASP A 1 106 ? -2.285 -3.268 20.714 1.00 93.56 106 ASP A N 1
ATOM 825 C CA . ASP A 1 106 ? -1.162 -2.330 20.721 1.00 93.56 106 ASP A CA 1
ATOM 826 C C . ASP A 1 106 ? -0.782 -2.006 19.269 1.00 93.56 106 ASP A C 1
ATOM 828 O O . ASP A 1 106 ? -0.723 -2.907 18.426 1.00 93.56 106 ASP A O 1
ATOM 832 N N . LEU A 1 107 ? -0.586 -0.725 18.962 1.00 92.19 107 LEU A N 1
ATOM 833 C CA . LEU A 1 107 ? -0.418 -0.204 17.605 1.00 92.19 107 LEU A CA 1
ATOM 834 C C . LEU A 1 107 ? 0.886 0.594 17.504 1.00 92.19 107 LEU A C 1
ATOM 836 O O . LEU A 1 107 ? 0.927 1.782 17.835 1.00 92.19 107 LEU A O 1
ATOM 840 N N . ASP A 1 108 ? 1.939 -0.067 17.020 1.00 90.00 108 ASP A N 1
ATOM 841 C CA . ASP A 1 108 ? 3.234 0.560 16.718 1.00 90.00 108 ASP A CA 1
ATOM 842 C C . ASP A 1 108 ? 3.095 1.471 15.487 1.00 90.00 108 ASP A C 1
ATOM 844 O O . ASP A 1 108 ? 2.223 1.290 14.635 1.00 90.00 108 ASP A O 1
ATOM 848 N N . THR A 1 109 ? 3.990 2.438 15.352 1.00 86.88 109 THR A N 1
ATOM 849 C CA . THR A 1 109 ? 4.250 3.224 14.139 1.00 86.88 109 THR A CA 1
ATOM 850 C C . THR A 1 109 ? 4.365 2.400 12.845 1.00 86.88 109 THR A C 1
ATOM 852 O O . THR A 1 109 ? 4.009 2.892 11.771 1.00 86.88 109 THR A O 1
ATOM 855 N N . GLN A 1 110 ? 4.808 1.142 12.934 1.00 87.50 110 GLN A N 1
ATOM 856 C CA . GLN A 1 110 ? 4.902 0.185 11.817 1.00 87.50 110 GLN A CA 1
ATOM 857 C C . GLN A 1 110 ? 3.568 -0.484 11.450 1.00 87.50 110 GLN A C 1
ATOM 859 O O . GLN A 1 110 ? 3.472 -1.229 10.467 1.00 87.50 110 GLN A O 1
ATOM 864 N N . ASP A 1 111 ? 2.525 -0.259 12.244 1.00 91.38 111 ASP A N 1
ATOM 865 C CA . ASP A 1 111 ? 1.195 -0.802 12.016 1.00 91.38 111 ASP A CA 1
ATOM 866 C C . ASP A 1 111 ? 0.328 0.102 11.137 1.00 91.38 111 ASP A C 1
ATOM 868 O O . ASP A 1 111 ? -0.877 -0.011 11.219 1.00 91.38 111 ASP A O 1
ATOM 872 N N . ALA A 1 112 ? 0.873 0.970 10.282 1.00 92.56 112 ALA A N 1
ATOM 873 C CA . ALA A 1 112 ? 0.064 1.901 9.488 1.00 92.56 112 ALA A CA 1
ATOM 874 C C . ALA A 1 112 ? -0.561 1.268 8.226 1.00 92.56 112 ALA A C 1
ATOM 876 O O . ALA A 1 112 ? 0.161 0.691 7.415 1.00 92.56 112 ALA A O 1
ATOM 877 N N . PHE A 1 113 ? -1.869 1.456 8.003 1.00 94.94 113 PHE A N 1
ATOM 878 C CA . PHE A 1 113 ? -2.607 1.039 6.791 1.00 94.94 113 PHE A CA 1
ATOM 879 C C . PHE A 1 113 ? -2.560 -0.465 6.492 1.00 94.94 113 PHE A C 1
ATOM 881 O O . PHE A 1 113 ? -2.274 -0.898 5.371 1.00 94.94 113 PHE A O 1
ATOM 888 N N . LYS A 1 114 ? -2.840 -1.284 7.509 1.00 94.50 114 LYS A N 1
ATOM 889 C CA . LYS A 1 114 ? -2.938 -2.739 7.365 1.00 94.50 114 LYS A CA 1
ATOM 890 C C . LYS A 1 114 ? -4.030 -3.325 8.242 1.00 94.50 114 LYS A C 1
ATOM 892 O O . LYS A 1 114 ? -4.419 -2.747 9.253 1.00 94.50 114 LYS A O 1
ATOM 897 N N . TRP A 1 115 ? -4.501 -4.504 7.860 1.00 94.81 115 TRP A N 1
ATOM 898 C CA . TRP A 1 115 ? -5.418 -5.265 8.693 1.00 94.81 115 TRP A CA 1
ATOM 899 C C . TRP A 1 115 ? -4.665 -6.021 9.785 1.00 94.81 115 TRP A C 1
ATOM 901 O O . TRP A 1 115 ? -3.647 -6.670 9.527 1.00 94.81 115 TRP A O 1
ATOM 911 N N . LYS A 1 116 ? -5.185 -5.956 11.010 1.00 93.75 116 LYS A N 1
ATOM 912 C CA . LYS A 1 116 ? -4.669 -6.682 12.170 1.00 93.75 116 LYS A CA 1
ATOM 913 C C . LYS A 1 116 ? -5.805 -7.457 12.818 1.00 93.75 116 LYS A C 1
ATOM 915 O O . LYS A 1 116 ? -6.817 -6.875 13.193 1.00 93.75 116 LYS A O 1
ATOM 920 N N . GLN A 1 117 ? -5.630 -8.766 12.949 1.00 93.50 117 GLN A N 1
ATOM 921 C CA . GLN A 1 117 ? -6.557 -9.621 13.681 1.00 93.50 117 GLN A CA 1
ATOM 922 C C . GLN A 1 117 ? -6.134 -9.717 15.140 1.00 93.50 117 GLN A C 1
ATOM 924 O O . GLN A 1 117 ? -4.961 -9.940 15.447 1.00 93.50 117 GLN A O 1
ATOM 929 N N . VAL A 1 118 ? -7.112 -9.600 16.027 1.00 91.56 118 VAL A N 1
ATOM 930 C CA . VAL A 1 118 ? -6.969 -9.788 17.463 1.00 91.56 118 VAL A CA 1
ATOM 931 C C . VAL A 1 118 ? -8.028 -10.779 17.924 1.00 91.56 118 VAL A C 1
ATOM 933 O O . VAL A 1 118 ? -9.205 -10.679 17.571 1.00 91.56 118 VAL A O 1
ATOM 936 N N . ALA A 1 119 ? -7.587 -11.779 18.683 1.00 86.75 119 ALA A N 1
ATOM 937 C CA . ALA A 1 119 ? -8.499 -12.709 19.327 1.00 86.75 119 ALA A CA 1
ATOM 938 C C . ALA A 1 119 ? -9.258 -11.968 20.431 1.00 86.75 119 ALA A C 1
ATOM 940 O O . ALA A 1 119 ? -8.649 -11.263 21.237 1.00 86.75 119 ALA A O 1
ATOM 941 N N . VAL A 1 120 ? -10.575 -12.135 20.462 1.00 88.25 120 VAL A N 1
ATOM 942 C CA . VAL A 1 120 ? -11.418 -11.643 21.553 1.00 88.25 120 VAL A CA 1
ATOM 943 C C . VAL A 1 120 ? -11.879 -12.839 22.375 1.00 88.25 120 VAL A C 1
ATOM 945 O O . VAL A 1 120 ? -11.996 -13.955 21.869 1.00 88.25 120 VAL A O 1
ATOM 948 N N . THR A 1 121 ? -12.142 -12.620 23.660 1.00 82.00 121 THR A N 1
ATOM 949 C CA . THR A 1 121 ? -12.935 -13.595 24.418 1.00 82.00 121 THR A CA 1
ATOM 950 C C . THR A 1 121 ? -14.332 -13.612 23.801 1.00 82.00 121 THR A C 1
ATOM 952 O O . THR A 1 121 ? -14.876 -12.527 23.622 1.00 82.00 121 THR A O 1
ATOM 955 N N . SER A 1 122 ? -14.872 -14.793 23.463 1.00 86.38 122 SER A N 1
ATOM 956 C CA . SER A 1 122 ? -16.187 -14.977 22.814 1.00 86.38 122 SER A CA 1
ATOM 957 C C . SER A 1 122 ? -17.197 -13.921 23.265 1.00 86.38 122 SER A C 1
ATOM 959 O O . SER A 1 122 ? -17.593 -13.887 24.433 1.00 86.38 122 SER A O 1
ATOM 961 N N . LEU A 1 123 ? -17.554 -13.032 22.342 1.00 92.19 123 LEU A N 1
ATOM 962 C CA . LEU A 1 123 ? -18.448 -11.910 22.580 1.00 92.19 123 LEU A CA 1
ATOM 963 C C . LEU A 1 123 ? -19.877 -12.366 22.316 1.00 92.19 123 LEU A C 1
ATOM 965 O O . LEU A 1 123 ? -20.164 -12.928 21.262 1.00 92.19 123 LEU A O 1
ATOM 969 N N . GLU A 1 124 ? -20.768 -12.098 23.260 1.00 93.56 124 GLU A N 1
ATOM 970 C CA . GLU A 1 124 ? -22.204 -12.310 23.095 1.00 93.56 124 GLU A CA 1
ATOM 971 C C . GLU A 1 124 ? -22.854 -11.077 22.441 1.00 93.56 124 GLU A C 1
ATOM 973 O O . GLU A 1 124 ? -22.301 -9.977 22.504 1.00 93.56 124 GLU A O 1
ATOM 978 N N . PRO A 1 125 ? -24.046 -11.199 21.835 1.00 95.56 125 PRO A N 1
ATOM 979 C CA . PRO A 1 125 ? -24.788 -10.036 21.361 1.00 95.56 125 PRO A CA 1
ATOM 980 C C . PRO A 1 125 ? -25.008 -9.011 22.485 1.00 95.56 125 PRO A C 1
ATOM 982 O O . PRO A 1 125 ? -25.508 -9.339 23.564 1.00 95.56 125 PRO A O 1
ATOM 985 N N . GLY A 1 126 ? -24.638 -7.756 22.243 1.00 94.62 126 GLY A N 1
ATOM 986 C CA . GLY A 1 126 ? -24.639 -6.724 23.273 1.00 94.62 126 GLY A CA 1
ATOM 987 C C . GLY A 1 126 ? -23.914 -5.449 22.861 1.00 94.62 126 GLY A C 1
ATOM 988 O O . GLY A 1 126 ? -23.477 -5.292 21.724 1.00 94.62 126 GLY A O 1
ATOM 989 N N . SER A 1 127 ? -23.809 -4.503 23.796 1.00 95.31 127 SER A N 1
ATOM 990 C CA . SER A 1 127 ? -23.096 -3.243 23.563 1.00 95.31 127 SER A CA 1
ATOM 991 C C . SER A 1 127 ? -21.697 -3.274 24.162 1.00 95.31 127 SER A C 1
ATOM 993 O O . SER A 1 127 ? -21.535 -3.580 25.343 1.00 95.31 127 SER A O 1
ATOM 995 N N . TYR A 1 128 ? -20.724 -2.862 23.363 1.00 95.94 128 TYR A N 1
ATOM 996 C CA . TYR A 1 128 ? -19.306 -2.792 23.688 1.00 95.94 128 TYR A CA 1
ATOM 997 C C . TYR A 1 128 ? -18.778 -1.391 23.405 1.00 95.94 128 TYR A C 1
ATOM 999 O O . TYR A 1 128 ? -19.401 -0.621 22.676 1.00 95.94 128 TYR A O 1
ATOM 1007 N N . THR A 1 129 ? -17.637 -1.041 23.987 1.00 96.62 129 THR A N 1
ATOM 1008 C CA . THR A 1 129 ? -16.982 0.247 23.729 1.00 96.62 129 THR A CA 1
ATOM 1009 C C . THR A 1 129 ? -15.566 0.006 23.239 1.00 96.62 129 THR A C 1
ATOM 1011 O O . THR A 1 129 ? -14.783 -0.635 23.937 1.00 96.62 129 THR A O 1
ATOM 1014 N N . LEU A 1 130 ? -15.224 0.527 22.059 1.00 96.50 130 LEU A N 1
ATOM 1015 C CA . LEU A 1 130 ? -13.842 0.560 21.587 1.00 96.50 130 LEU A CA 1
ATOM 1016 C C . LEU A 1 130 ? -13.241 1.925 21.910 1.00 96.50 130 LEU A C 1
ATOM 1018 O O . LEU A 1 130 ? -13.736 2.952 21.452 1.00 96.50 130 LEU A O 1
ATOM 1022 N N . THR A 1 131 ? -12.185 1.934 22.720 1.00 96.56 131 THR A N 1
ATOM 1023 C CA . THR A 1 131 ? -11.466 3.146 23.130 1.00 96.56 131 THR A CA 1
ATOM 1024 C C . THR A 1 131 ? -10.086 3.172 22.501 1.00 96.56 131 THR A C 1
ATOM 1026 O O . THR A 1 131 ? -9.357 2.186 22.574 1.00 96.56 131 THR A O 1
ATOM 1029 N N . LEU A 1 132 ? -9.714 4.307 21.918 1.00 96.19 132 LEU A N 1
ATOM 1030 C CA . LEU A 1 132 ? -8.465 4.509 21.198 1.00 96.19 132 LEU A CA 1
ATOM 1031 C C . LEU A 1 132 ? -7.639 5.604 21.860 1.00 96.19 132 LEU A C 1
ATOM 1033 O O . LEU A 1 132 ? -8.175 6.602 22.349 1.00 96.19 132 LEU A O 1
ATOM 1037 N N . SER A 1 133 ? -6.320 5.435 21.827 1.00 95.81 133 SER A N 1
ATOM 1038 C CA . SER A 1 133 ? -5.366 6.436 22.288 1.00 95.81 133 SER A CA 1
ATOM 1039 C C . SER A 1 133 ? -4.142 6.491 21.382 1.00 95.81 133 SER A C 1
ATOM 1041 O O . SER A 1 133 ? -3.520 5.466 21.099 1.00 95.81 133 SER A O 1
ATOM 1043 N N . ASN A 1 134 ? -3.790 7.702 20.955 1.00 93.69 134 ASN A N 1
ATOM 1044 C CA . ASN A 1 134 ? -2.606 8.017 20.155 1.00 93.69 134 ASN A CA 1
ATOM 1045 C C . ASN A 1 134 ? -2.488 7.258 18.819 1.00 93.69 134 ASN A C 1
ATOM 1047 O O . ASN A 1 134 ? -1.396 6.906 18.367 1.00 93.69 134 ASN A O 1
ATOM 1051 N N . ASN A 1 135 ? -3.626 6.987 18.185 1.00 94.56 135 ASN A N 1
ATOM 1052 C CA . ASN A 1 135 ? -3.693 6.334 16.884 1.00 94.56 135 ASN A CA 1
ATOM 1053 C C . ASN A 1 135 ? -4.918 6.793 16.089 1.00 94.56 135 ASN A C 1
ATOM 1055 O O . ASN A 1 135 ? -5.859 7.357 16.647 1.00 94.56 135 ASN A O 1
ATOM 1059 N N . GLN A 1 136 ? -4.888 6.527 14.789 1.00 95.06 136 GLN A N 1
ATOM 1060 C CA . GLN A 1 136 ? -6.056 6.534 13.923 1.00 95.06 136 GLN A CA 1
ATOM 1061 C C . GLN A 1 136 ? -6.446 5.092 13.620 1.00 95.06 136 GLN A C 1
ATOM 1063 O O . GLN A 1 136 ? -5.594 4.282 13.238 1.00 95.06 136 GLN A O 1
ATOM 1068 N N . LEU A 1 137 ? -7.734 4.793 13.731 1.00 95.88 137 LEU A N 1
ATOM 1069 C CA . LEU A 1 137 ? -8.307 3.544 13.250 1.00 95.88 137 LEU A CA 1
ATOM 1070 C C . LEU A 1 137 ? -9.340 3.866 12.182 1.00 95.88 137 LEU A C 1
ATOM 1072 O O . LEU A 1 137 ? -10.153 4.764 12.368 1.00 95.88 137 LEU A O 1
ATOM 1076 N N . GLN A 1 138 ? -9.238 3.173 11.059 1.00 95.75 138 GLN A N 1
ATOM 1077 C CA . GLN A 1 138 ? -10.049 3.411 9.871 1.00 95.75 138 GLN A CA 1
ATOM 1078 C C . GLN A 1 138 ? -11.294 2.523 9.848 1.00 95.75 138 GLN A C 1
ATOM 1080 O O . GLN A 1 138 ? -12.292 2.909 9.276 1.00 95.75 138 GLN A O 1
ATOM 1085 N N . GLU A 1 139 ? -11.215 1.315 10.412 1.00 96.44 139 GLU A N 1
ATOM 1086 C CA . GLU A 1 139 ? -12.342 0.378 10.461 1.00 96.44 139 GLU A CA 1
ATOM 1087 C C . GLU A 1 139 ? -12.088 -0.690 11.531 1.00 96.44 139 GLU A C 1
ATOM 1089 O O . GLU A 1 139 ? -10.942 -1.062 11.807 1.00 96.44 139 GLU A O 1
ATOM 1094 N N . ALA A 1 140 ? -13.159 -1.233 12.090 1.00 96.50 140 ALA A N 1
ATOM 1095 C CA . ALA A 1 140 ? -13.187 -2.402 12.946 1.00 96.50 140 ALA A CA 1
ATOM 1096 C C . ALA A 1 140 ? -14.266 -3.369 12.444 1.00 96.50 140 ALA A C 1
ATOM 1098 O O . ALA A 1 140 ? -15.392 -2.980 12.169 1.00 96.50 140 ALA A O 1
ATOM 1099 N N . ALA A 1 141 ? -13.943 -4.650 12.348 1.00 96.06 141 ALA A N 1
ATOM 1100 C CA . ALA A 1 141 ? -14.830 -5.683 11.835 1.00 96.06 141 ALA A CA 1
ATOM 1101 C C . ALA A 1 141 ? -14.821 -6.886 12.775 1.00 96.06 141 ALA A C 1
ATOM 1103 O O . ALA A 1 141 ? -13.763 -7.355 13.194 1.00 96.06 141 ALA A O 1
ATOM 1104 N N . PHE A 1 142 ? -16.001 -7.391 13.110 1.00 95.94 142 PHE A N 1
ATOM 1105 C CA . PHE A 1 142 ? -16.154 -8.540 13.996 1.00 95.94 142 PHE A CA 1
ATOM 1106 C C . PHE A 1 142 ? -16.448 -9.782 13.173 1.00 95.94 142 PHE A C 1
ATOM 1108 O O . PHE A 1 142 ? -17.175 -9.714 12.189 1.00 95.94 142 PHE A O 1
ATOM 1115 N N . PHE A 1 143 ? -15.903 -10.923 13.577 1.00 94.94 143 PHE A N 1
ATOM 1116 C CA . PHE A 1 143 ? -16.088 -12.184 12.868 1.00 94.94 143 PHE A CA 1
ATOM 1117 C C . PHE A 1 143 ? -16.589 -13.267 13.814 1.00 94.94 143 PHE A C 1
ATOM 1119 O O . PHE A 1 143 ? -16.077 -13.427 14.923 1.00 94.94 143 PHE A O 1
ATOM 1126 N N . THR A 1 144 ? -17.578 -14.015 13.337 1.00 93.38 144 THR A N 1
ATOM 1127 C CA . THR A 1 144 ? -18.134 -15.217 13.975 1.00 93.38 144 THR A CA 1
ATOM 1128 C C . THR A 1 144 ? -17.125 -16.374 13.963 1.00 93.38 144 THR A C 1
ATOM 1130 O O . THR A 1 144 ? -16.190 -16.373 13.157 1.00 93.38 144 THR A O 1
ATOM 1133 N N . ALA A 1 145 ? -17.342 -17.405 14.787 1.00 90.31 145 ALA A N 1
ATOM 1134 C CA . ALA A 1 145 ? -16.556 -18.646 14.783 1.00 90.31 145 ALA A CA 1
ATOM 1135 C C . ALA A 1 145 ? -16.439 -19.309 13.396 1.00 90.31 145 ALA A C 1
ATOM 1137 O O . ALA A 1 145 ? -15.421 -19.932 13.092 1.00 90.31 145 ALA A O 1
ATOM 1138 N N . ASP A 1 146 ? -17.453 -19.143 12.541 1.00 88.69 146 ASP A N 1
ATOM 1139 C CA . ASP A 1 146 ? -17.480 -19.680 11.176 1.00 88.69 146 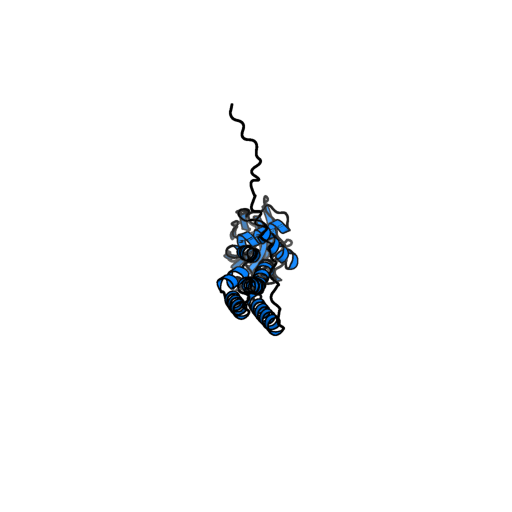ASP A CA 1
ATOM 1140 C C . ASP A 1 146 ? -16.624 -18.865 10.184 1.00 88.69 146 ASP A C 1
ATOM 1142 O O . ASP A 1 146 ? -16.520 -19.224 9.011 1.00 88.69 146 ASP A O 1
ATOM 1146 N N . GLY A 1 147 ? -16.022 -17.756 10.628 1.00 87.50 147 GLY A N 1
ATOM 1147 C CA . GLY A 1 147 ? -15.223 -16.854 9.795 1.00 87.50 147 GLY A CA 1
ATOM 1148 C C . GLY A 1 147 ? -16.050 -15.873 8.960 1.00 87.50 147 GLY A C 1
ATOM 1149 O O . GLY A 1 147 ? -15.500 -15.193 8.098 1.00 87.50 147 GLY A O 1
ATOM 1150 N N . ASN A 1 148 ? -17.359 -15.774 9.209 1.00 91.94 148 ASN A N 1
ATOM 1151 C CA . ASN A 1 148 ? -18.228 -14.793 8.558 1.00 91.94 148 ASN A CA 1
ATOM 1152 C C . ASN A 1 148 ? -18.234 -13.472 9.330 1.00 91.94 148 ASN A C 1
ATOM 1154 O O . ASN A 1 148 ? -18.192 -13.483 10.565 1.00 91.94 148 ASN A O 1
ATOM 1158 N N . LEU A 1 149 ? -18.357 -12.359 8.604 1.00 94.06 149 LEU A N 1
ATOM 1159 C CA . LEU A 1 149 ? -18.521 -11.026 9.182 1.00 94.06 149 LEU A CA 1
ATOM 1160 C C . LEU A 1 149 ? -19.791 -10.983 10.051 1.00 94.06 149 LEU A C 1
ATOM 1162 O O . LEU A 1 149 ? -20.893 -11.243 9.563 1.00 94.06 149 LEU A O 1
ATOM 1166 N N . ALA A 1 150 ? -19.624 -10.686 11.336 1.00 94.06 150 ALA A N 1
ATOM 1167 C CA . ALA A 1 150 ? -20.706 -10.560 12.299 1.00 94.06 150 ALA A CA 1
ATOM 1168 C C . ALA A 1 150 ? -21.450 -9.235 12.090 1.00 94.06 150 ALA A C 1
ATOM 1170 O O . ALA A 1 150 ? -20.843 -8.198 11.820 1.00 94.06 150 ALA A O 1
ATOM 1171 N N . VAL A 1 151 ? -22.776 -9.261 12.243 1.00 94.25 151 VAL A N 1
ATOM 1172 C CA . VAL A 1 151 ? -23.593 -8.048 12.131 1.00 94.25 151 VAL A CA 1
ATOM 1173 C C . VAL A 1 151 ? -23.368 -7.172 13.361 1.00 94.25 151 VAL A C 1
ATOM 1175 O O . VAL A 1 151 ? -23.680 -7.556 14.492 1.00 94.25 151 VAL A O 1
ATOM 1178 N N . ALA A 1 152 ? -22.817 -5.990 13.113 1.00 94.12 152 ALA A N 1
ATOM 1179 C CA . ALA A 1 152 ? -22.478 -5.001 14.116 1.00 94.12 152 ALA A CA 1
ATOM 1180 C C . ALA A 1 152 ? -22.838 -3.605 13.597 1.00 94.12 152 ALA A C 1
ATOM 1182 O O . ALA A 1 152 ? -22.777 -3.350 12.394 1.00 94.12 152 ALA A O 1
ATOM 1183 N N . SER A 1 153 ? -23.202 -2.698 14.498 1.00 93.56 153 SER A N 1
ATOM 1184 C CA . SER A 1 153 ? -23.463 -1.301 14.153 1.00 93.56 153 SER A CA 1
ATOM 1185 C C . SER A 1 153 ? -22.846 -0.347 15.166 1.00 93.56 153 SER A C 1
ATOM 1187 O O . SER A 1 153 ? -22.722 -0.650 16.354 1.00 93.56 153 SER A O 1
ATOM 1189 N N . SER A 1 154 ? -22.461 0.829 14.689 1.00 93.94 154 SER A N 1
ATOM 1190 C CA . SER A 1 154 ? -22.050 1.954 15.517 1.00 93.94 154 SER A CA 1
ATOM 1191 C C . SER A 1 154 ? -22.535 3.259 14.881 1.00 93.94 154 SER A C 1
ATOM 1193 O O . SER A 1 154 ? -22.975 3.285 13.733 1.00 93.94 154 SER A O 1
ATOM 1195 N N . ASN A 1 155 ? -22.499 4.348 15.649 1.00 90.38 155 ASN A N 1
ATOM 1196 C CA . ASN A 1 155 ? -22.876 5.681 15.161 1.00 90.38 155 ASN A CA 1
ATOM 1197 C C . ASN A 1 155 ? -21.671 6.504 14.670 1.00 90.38 155 ASN A C 1
ATOM 1199 O O . ASN A 1 155 ? -21.841 7.682 14.353 1.00 90.38 155 ASN A O 1
ATOM 1203 N N . GLY A 1 156 ? -20.463 5.939 14.700 1.00 91.88 156 GLY A N 1
ATOM 1204 C CA . GLY A 1 156 ? -19.232 6.640 14.353 1.00 91.88 156 GLY A CA 1
ATOM 1205 C C . GLY A 1 156 ? -18.525 6.024 13.151 1.00 91.88 156 GLY A C 1
ATOM 1206 O O . GLY A 1 156 ? -19.176 5.493 12.257 1.00 91.88 156 GLY A O 1
ATOM 1207 N N . ALA A 1 157 ? -17.203 6.175 13.116 1.00 93.62 157 ALA A N 1
ATOM 1208 C CA . ALA A 1 157 ? -16.372 5.897 11.940 1.00 93.62 157 ALA A CA 1
ATOM 1209 C C . ALA A 1 157 ? -15.692 4.521 11.994 1.00 93.62 157 ALA A C 1
ATOM 1211 O O . ALA A 1 157 ? -14.806 4.231 11.206 1.00 93.62 157 ALA A O 1
ATOM 1212 N N . LEU A 1 158 ? -16.002 3.695 12.997 1.00 95.06 158 LEU A N 1
ATOM 1213 C CA . LEU A 1 158 ? -15.349 2.395 13.124 1.00 95.06 158 LEU A CA 1
ATOM 1214 C C . LEU A 1 158 ? -16.058 1.284 12.359 1.00 95.06 158 LEU A C 1
ATOM 1216 O O . LEU A 1 158 ? -15.419 0.271 12.105 1.00 95.06 158 LEU A O 1
ATOM 1220 N N . LEU A 1 159 ? -17.356 1.425 12.083 1.00 96.19 159 LEU A N 1
ATOM 1221 C CA . LEU A 1 159 ? -18.170 0.411 11.404 1.00 96.19 159 LEU A CA 1
ATOM 1222 C C . LEU A 1 159 ? -18.918 0.978 10.176 1.00 96.19 159 LEU A C 1
ATOM 1224 O O . LEU A 1 159 ? -19.886 0.371 9.708 1.00 96.19 159 LEU A O 1
ATOM 1228 N N . ASP A 1 160 ? -18.545 2.154 9.663 1.00 94.88 160 ASP A N 1
ATOM 1229 C CA . ASP A 1 160 ? -19.268 2.811 8.566 1.00 94.88 160 ASP A CA 1
ATOM 1230 C C . ASP A 1 160 ? -18.897 2.278 7.171 1.00 94.88 160 ASP A C 1
ATOM 1232 O O . ASP A 1 160 ? -19.699 2.423 6.240 1.00 94.88 160 ASP A O 1
ATOM 1236 N N . GLU A 1 161 ? -17.757 1.593 7.005 1.00 94.75 161 GLU A N 1
ATOM 1237 C CA . GLU A 1 161 ? -17.288 1.075 5.711 1.00 94.75 161 GLU A CA 1
ATOM 1238 C C . GLU A 1 161 ? -17.089 -0.455 5.690 1.00 94.75 161 GLU A C 1
ATOM 1240 O O . GLU A 1 161 ? -16.258 -0.977 4.944 1.00 94.75 161 GLU A O 1
ATOM 1245 N N . GLN A 1 162 ? -17.939 -1.219 6.392 1.00 94.38 162 GLN A N 1
ATOM 1246 C CA . GLN A 1 162 ? -17.907 -2.700 6.449 1.00 94.38 162 GLN A CA 1
ATOM 1247 C C . GLN A 1 162 ? -17.845 -3.415 5.081 1.00 94.38 162 GLN A C 1
ATOM 1249 O O . GLN A 1 162 ? -17.338 -4.530 4.973 1.00 94.38 162 GLN A O 1
ATOM 1254 N N . LEU A 1 163 ? -18.319 -2.781 4.001 1.00 93.62 163 LEU A N 1
ATOM 1255 C CA . LEU A 1 163 ? -18.215 -3.310 2.629 1.00 93.62 163 LEU A CA 1
ATOM 1256 C C . LEU A 1 163 ? -16.778 -3.318 2.068 1.00 93.62 163 LEU A C 1
ATOM 1258 O O . LEU A 1 163 ? -16.538 -3.913 1.013 1.00 93.62 163 LEU A O 1
ATOM 1262 N N . GLN A 1 164 ? -15.842 -2.629 2.724 1.00 93.62 164 GLN A N 1
ATOM 1263 C CA . GLN A 1 164 ? -14.422 -2.572 2.368 1.00 93.62 164 GLN A CA 1
ATOM 1264 C C . GLN A 1 164 ? -13.591 -3.646 3.081 1.00 93.62 164 GLN A C 1
ATOM 1266 O O . GLN A 1 164 ? -12.416 -3.818 2.748 1.00 93.62 164 GLN A O 1
ATOM 1271 N N . VAL A 1 165 ? -14.179 -4.371 4.040 1.00 94.25 165 VAL A N 1
ATOM 1272 C CA . VAL A 1 165 ? -13.510 -5.463 4.752 1.00 94.25 165 VAL A CA 1
ATOM 1273 C C . VAL A 1 165 ? -13.215 -6.596 3.757 1.00 94.25 165 VAL A C 1
ATOM 1275 O O . VAL A 1 165 ? -14.132 -7.091 3.096 1.00 94.25 165 VAL A O 1
ATOM 1278 N N . PRO A 1 166 ? -11.946 -7.008 3.590 1.00 93.38 166 PRO A N 1
ATOM 1279 C CA . PRO A 1 166 ? -11.593 -8.067 2.658 1.00 93.38 166 PRO A CA 1
ATOM 1280 C C . PRO A 1 166 ? -11.956 -9.445 3.221 1.00 93.38 166 PRO A C 1
ATOM 1282 O O . PRO A 1 166 ? -11.968 -9.650 4.429 1.00 93.38 166 PRO A O 1
ATOM 1285 N N . GLU A 1 167 ? -12.143 -10.429 2.341 1.00 89.81 167 GLU A N 1
ATOM 1286 C CA . GLU A 1 167 ? -12.365 -11.825 2.757 1.00 89.81 167 GLU A CA 1
ATOM 1287 C C . GLU A 1 167 ? -11.141 -12.430 3.462 1.00 89.81 167 GLU A C 1
ATOM 1289 O O . GLU A 1 167 ? -11.275 -13.271 4.342 1.00 89.81 167 GLU A O 1
ATOM 1294 N N . ASN A 1 168 ? -9.933 -12.036 3.047 1.00 89.56 168 ASN A N 1
ATOM 1295 C CA . ASN A 1 168 ? -8.676 -12.572 3.563 1.00 89.56 168 ASN A CA 1
ATOM 1296 C C . ASN A 1 168 ? -7.595 -11.489 3.599 1.00 89.56 168 ASN A C 1
ATOM 1298 O O . ASN A 1 168 ? -7.533 -10.623 2.720 1.00 89.56 168 ASN A O 1
ATOM 1302 N N . PHE A 1 169 ? -6.671 -11.586 4.552 1.00 89.94 169 PHE A N 1
ATOM 1303 C CA . PHE A 1 169 ? -5.472 -10.748 4.557 1.00 89.94 169 PHE A CA 1
ATOM 1304 C C . PHE A 1 169 ? -4.553 -11.104 3.398 1.00 89.94 169 PHE A C 1
ATOM 1306 O O . PHE A 1 169 ? -4.315 -12.272 3.087 1.00 89.94 169 PHE A O 1
ATOM 1313 N N . SER A 1 170 ? -4.029 -10.078 2.738 1.00 91.56 170 SER A N 1
ATOM 1314 C CA . SER A 1 170 ? -3.180 -10.260 1.573 1.00 91.56 170 SER A CA 1
ATOM 1315 C C . SER A 1 170 ? -2.236 -9.083 1.400 1.00 91.56 170 SER A C 1
ATOM 1317 O O . SER A 1 170 ? -2.503 -7.968 1.842 1.00 91.56 170 SER A O 1
ATOM 1319 N N . TYR A 1 171 ? -1.174 -9.299 0.625 1.00 90.69 171 TYR A N 1
ATOM 1320 C CA . TYR A 1 171 ? -0.321 -8.220 0.137 1.00 90.69 171 TYR A CA 1
ATOM 1321 C C . TYR A 1 171 ? -1.128 -7.133 -0.597 1.00 90.69 171 TYR A C 1
ATOM 1323 O O . TYR A 1 171 ? -0.670 -6.007 -0.720 1.00 90.69 171 TYR A O 1
ATOM 1331 N N . ARG A 1 172 ? -2.325 -7.436 -1.117 1.00 93.44 172 ARG A N 1
ATOM 1332 C CA . ARG A 1 172 ? -3.145 -6.495 -1.897 1.00 93.44 172 ARG A CA 1
ATOM 1333 C C . ARG A 1 172 ? -3.890 -5.448 -1.068 1.00 93.44 172 ARG A C 1
ATOM 1335 O O . ARG A 1 172 ? -4.160 -4.383 -1.616 1.00 93.44 172 ARG A O 1
ATOM 1342 N N . ASN A 1 173 ? -4.187 -5.736 0.198 1.00 93.81 173 ASN A N 1
ATOM 1343 C CA . ASN A 1 173 ? -5.055 -4.913 1.052 1.00 93.81 173 ASN A CA 1
ATOM 1344 C C . ASN A 1 173 ? -4.355 -4.332 2.283 1.00 93.81 173 ASN A C 1
ATOM 1346 O O . ASN A 1 173 ? -4.981 -3.630 3.067 1.00 93.81 173 ASN A O 1
ATOM 1350 N N . SER A 1 174 ? -3.073 -4.638 2.459 1.00 94.94 174 SER A N 1
ATOM 1351 C CA . SER A 1 174 ? -2.282 -4.198 3.599 1.00 9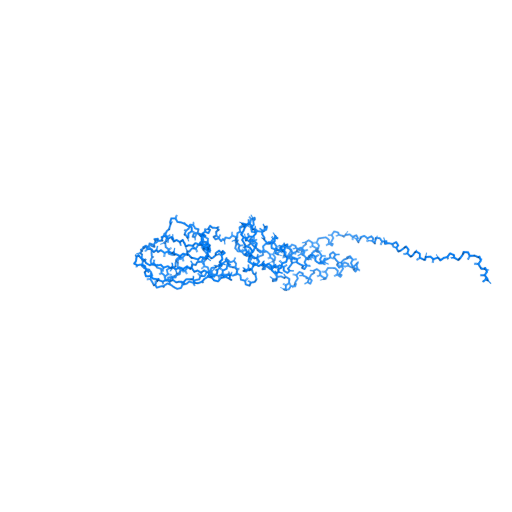4.94 174 SER A CA 1
ATOM 1352 C C . SER A 1 174 ? -0.918 -3.719 3.130 1.00 94.94 174 SER A C 1
ATOM 1354 O O . SER A 1 174 ? -0.351 -4.270 2.178 1.00 94.94 174 SER A O 1
ATOM 1356 N N . THR A 1 175 ? -0.389 -2.703 3.804 1.00 94.31 175 THR A N 1
ATOM 1357 C CA . THR A 1 175 ? 1.021 -2.333 3.689 1.00 94.31 175 THR A CA 1
ATOM 1358 C C . THR A 1 175 ? 1.907 -3.434 4.270 1.00 94.31 175 THR A C 1
ATOM 1360 O O . THR A 1 175 ? 1.555 -4.142 5.218 1.00 94.31 175 THR A O 1
ATOM 1363 N N . TYR A 1 176 ? 3.084 -3.597 3.680 1.00 92.62 176 TYR A N 1
ATOM 1364 C CA . TYR A 1 176 ? 4.138 -4.469 4.181 1.00 92.62 176 TYR A CA 1
ATOM 1365 C C . TYR A 1 176 ? 5.489 -3.931 3.721 1.00 92.62 176 TYR A C 1
ATOM 1367 O O . TYR A 1 176 ? 5.555 -3.138 2.780 1.00 92.62 176 TYR A O 1
ATOM 1375 N N . PHE A 1 177 ? 6.571 -4.385 4.361 1.00 93.12 177 PHE A N 1
ATOM 1376 C CA . PHE A 1 177 ? 7.917 -3.888 4.062 1.00 93.12 177 PHE A CA 1
ATOM 1377 C C . PHE A 1 177 ? 7.945 -2.344 4.133 1.00 93.12 177 PHE A C 1
ATOM 1379 O O . PHE A 1 177 ? 7.190 -1.755 4.904 1.00 93.12 177 PHE A O 1
ATOM 1386 N N . ASP A 1 178 ? 8.756 -1.674 3.323 1.00 91.12 178 ASP A N 1
ATOM 1387 C CA . ASP A 1 178 ? 8.924 -0.217 3.354 1.00 91.12 178 ASP A CA 1
ATOM 1388 C C . ASP A 1 178 ? 7.677 0.597 2.938 1.00 91.12 178 ASP A C 1
ATOM 1390 O O . ASP A 1 178 ? 7.666 1.829 3.045 1.00 91.12 178 ASP A O 1
ATOM 1394 N N . GLU A 1 179 ? 6.582 -0.052 2.517 1.00 93.31 179 GLU A N 1
ATOM 1395 C CA . GLU A 1 179 ? 5.303 0.632 2.274 1.00 93.31 179 GLU A CA 1
ATOM 1396 C C . GLU A 1 179 ? 4.736 1.260 3.553 1.00 93.31 179 GLU A C 1
ATOM 1398 O O . GLU A 1 179 ? 4.088 2.308 3.480 1.00 93.31 179 GLU A O 1
ATOM 1403 N N . ILE A 1 180 ? 5.040 0.669 4.718 1.00 92.69 180 ILE A N 1
ATOM 1404 C CA . ILE A 1 180 ? 4.643 1.192 6.035 1.00 92.69 180 ILE A CA 1
ATOM 1405 C C . ILE A 1 180 ? 5.244 2.575 6.313 1.00 92.69 180 ILE A C 1
ATOM 1407 O O . ILE A 1 180 ? 4.684 3.336 7.096 1.00 92.69 180 ILE A O 1
ATOM 1411 N N . TYR A 1 181 ? 6.359 2.917 5.658 1.00 92.25 181 TYR A N 1
ATOM 1412 C CA . TYR A 1 181 ? 7.021 4.211 5.797 1.00 92.25 181 TYR A CA 1
ATOM 1413 C C . TYR A 1 181 ? 6.633 5.152 4.661 1.00 92.25 181 TYR A C 1
ATOM 1415 O O . TYR A 1 181 ? 6.166 6.265 4.887 1.00 92.25 181 TYR A O 1
ATOM 1423 N N . HIS A 1 182 ? 6.815 4.723 3.413 1.00 93.94 182 HIS A N 1
ATOM 1424 C CA . HIS A 1 182 ? 6.648 5.615 2.268 1.00 93.94 182 HIS A CA 1
ATOM 1425 C C . HIS A 1 182 ? 5.184 5.871 1.915 1.00 93.94 182 HIS A C 1
ATOM 1427 O O . HIS A 1 182 ? 4.834 7.014 1.618 1.00 93.94 182 HIS A O 1
ATOM 1433 N N . GLY A 1 183 ? 4.335 4.839 1.978 1.00 93.19 183 GLY A N 1
ATOM 1434 C CA . GLY A 1 183 ? 2.891 4.977 1.784 1.00 93.19 183 GLY A CA 1
ATOM 1435 C C . GLY A 1 183 ? 2.272 5.826 2.892 1.00 93.19 183 GLY A C 1
ATOM 1436 O O . GLY A 1 183 ? 1.547 6.779 2.609 1.00 93.19 183 GLY A O 1
ATOM 1437 N N . ARG A 1 184 ? 2.661 5.559 4.147 1.00 94.00 184 ARG A N 1
ATOM 1438 C CA . ARG A 1 184 ? 2.291 6.378 5.310 1.00 94.00 184 ARG A CA 1
ATOM 1439 C C . ARG A 1 184 ? 2.687 7.839 5.125 1.00 94.00 184 ARG A C 1
ATOM 1441 O O . ARG A 1 184 ? 1.832 8.710 5.206 1.00 94.00 184 ARG A O 1
ATOM 1448 N N . THR A 1 185 ? 3.953 8.129 4.831 1.00 94.00 185 THR A N 1
ATOM 1449 C CA . THR A 1 185 ? 4.395 9.521 4.677 1.00 94.00 185 THR A CA 1
ATOM 1450 C C . THR A 1 185 ? 3.756 10.221 3.483 1.00 94.00 185 THR A C 1
ATOM 1452 O O . THR A 1 185 ? 3.498 11.420 3.536 1.00 94.00 185 THR A O 1
ATOM 1455 N N . ALA A 1 186 ? 3.451 9.500 2.407 1.00 94.81 186 ALA A N 1
ATOM 1456 C CA . ALA A 1 186 ? 2.686 10.063 1.305 1.00 94.81 186 ALA A CA 1
ATOM 1457 C C . ALA A 1 186 ? 1.262 10.466 1.737 1.00 94.81 186 ALA A C 1
ATOM 1459 O O . ALA A 1 186 ? 0.801 11.545 1.364 1.00 94.81 186 ALA A O 1
ATOM 1460 N N . TYR A 1 187 ? 0.598 9.655 2.566 1.00 95.06 187 TYR A N 1
ATOM 1461 C CA . TYR A 1 187 ? -0.677 10.016 3.190 1.00 95.06 187 TYR A CA 1
ATOM 1462 C C . TYR A 1 187 ? -0.538 11.214 4.142 1.00 95.06 187 TYR A C 1
ATOM 1464 O O . TYR A 1 187 ? -1.355 12.133 4.085 1.00 95.06 187 TYR A O 1
ATOM 1472 N N . GLU A 1 188 ? 0.512 11.245 4.970 1.00 94.19 188 GLU A N 1
ATOM 1473 C CA . GLU A 1 188 ? 0.795 12.357 5.888 1.00 94.19 188 GLU A CA 1
ATOM 1474 C C . GLU A 1 188 ? 0.990 13.673 5.120 1.00 94.19 188 GLU A C 1
ATOM 1476 O O . GLU A 1 188 ? 0.386 14.686 5.468 1.00 94.19 188 GLU A O 1
ATOM 1481 N N . HIS A 1 189 ? 1.758 13.655 4.023 1.00 94.31 189 HIS A N 1
ATOM 1482 C CA . HIS A 1 189 ? 1.916 14.812 3.139 1.00 94.31 189 HIS A CA 1
ATOM 1483 C C . HIS A 1 189 ? 0.585 15.273 2.539 1.00 94.31 189 HIS A C 1
ATOM 1485 O O . HIS A 1 189 ? 0.325 16.475 2.505 1.00 94.31 189 HIS A O 1
ATOM 1491 N N . LEU A 1 190 ? -0.251 14.335 2.077 1.00 94.94 190 LEU A N 1
ATOM 1492 C CA . LEU A 1 190 ? -1.540 14.656 1.460 1.00 94.94 190 LEU A CA 1
ATOM 1493 C C . LEU A 1 190 ? -2.474 15.386 2.433 1.00 94.94 190 LEU A C 1
ATOM 1495 O O . LEU A 1 190 ? -3.179 16.309 2.032 1.00 94.94 190 LEU A O 1
ATOM 1499 N N . HIS A 1 191 ? -2.452 14.987 3.704 1.00 93.25 191 HIS A N 1
ATOM 1500 C CA . HIS A 1 191 ? -3.339 15.508 4.744 1.00 93.25 191 HIS A CA 1
ATOM 1501 C C . HIS A 1 191 ? -2.701 16.612 5.602 1.00 93.25 191 HIS A C 1
ATOM 1503 O O . HIS A 1 191 ? -3.318 17.075 6.559 1.00 93.25 191 HIS A O 1
ATOM 1509 N N . GLY A 1 192 ? -1.476 17.047 5.283 1.00 91.88 192 GLY A N 1
ATOM 1510 C CA . GLY A 1 192 ? -0.764 18.074 6.050 1.00 91.88 192 GLY A CA 1
ATOM 1511 C C . GLY A 1 192 ? -0.414 17.648 7.481 1.00 91.88 192 GLY A C 1
ATOM 1512 O O . GLY A 1 192 ? -0.333 18.492 8.373 1.00 91.88 192 GLY A O 1
ATOM 1513 N N . MET A 1 193 ? -0.235 16.347 7.710 1.00 90.94 193 MET A N 1
ATOM 1514 C CA . MET A 1 193 ? 0.111 15.770 9.009 1.00 90.94 193 MET A CA 1
ATOM 1515 C C . MET A 1 193 ? 1.626 15.835 9.271 1.00 90.94 193 MET A C 1
ATOM 1517 O O . MET A 1 193 ? 2.417 15.961 8.330 1.00 90.94 193 MET A O 1
ATOM 1521 N N . PRO A 1 194 ? 2.065 15.721 10.541 1.00 88.12 194 PRO A N 1
ATOM 1522 C CA . PRO A 1 194 ? 3.477 15.553 10.865 1.00 88.12 194 PRO A CA 1
ATOM 1523 C C . PRO A 1 194 ? 4.057 14.322 10.169 1.00 88.12 194 PRO A C 1
ATOM 1525 O O . PRO A 1 194 ? 3.496 13.232 10.247 1.00 88.12 194 PRO A O 1
ATOM 1528 N N . VAL A 1 195 ? 5.191 14.512 9.500 1.00 88.12 195 VAL A N 1
ATOM 1529 C CA . VAL A 1 195 ? 5.852 13.460 8.728 1.00 88.12 195 VAL A CA 1
ATOM 1530 C C . VAL A 1 195 ? 6.683 12.580 9.645 1.00 88.12 195 VAL A C 1
ATOM 1532 O O . VAL A 1 195 ? 7.565 13.080 10.344 1.00 88.12 195 VAL A O 1
ATOM 1535 N N . TYR A 1 196 ? 6.439 11.273 9.592 1.00 84.69 196 TYR A N 1
ATOM 1536 C CA . TYR A 1 196 ? 7.209 10.294 10.352 1.00 84.69 196 TYR A CA 1
ATOM 1537 C C . TYR A 1 196 ? 8.615 10.088 9.767 1.00 84.69 196 TYR A C 1
ATOM 1539 O O . TYR A 1 196 ? 9.621 10.272 10.449 1.00 84.69 196 TYR A O 1
ATOM 1547 N N . GLU A 1 197 ? 8.698 9.745 8.480 1.00 84.19 197 GLU A N 1
ATOM 1548 C CA . GLU A 1 197 ? 9.947 9.336 7.837 1.00 84.19 197 GLU A CA 1
ATOM 1549 C C . GLU A 1 197 ? 10.542 10.487 7.006 1.00 84.19 197 GLU A C 1
ATOM 1551 O O . GLU A 1 197 ? 10.003 10.873 5.965 1.00 84.19 197 GLU A O 1
ATOM 1556 N N . THR A 1 198 ? 11.692 11.021 7.434 1.00 86.44 198 THR A N 1
ATOM 1557 C CA . THR A 1 198 ? 12.376 12.176 6.803 1.00 86.44 198 THR A CA 1
ATOM 1558 C C . THR A 1 198 ? 13.799 11.885 6.317 1.00 86.44 198 THR A C 1
ATOM 1560 O O . THR A 1 198 ? 14.436 12.766 5.742 1.00 86.44 198 THR A O 1
ATOM 1563 N N . THR A 1 199 ? 14.300 10.657 6.477 1.00 88.06 199 THR A N 1
ATOM 1564 C CA . THR A 1 199 ? 15.661 10.257 6.080 1.00 88.06 199 THR A CA 1
ATOM 1565 C C . THR A 1 199 ? 15.887 10.363 4.569 1.00 88.06 199 THR A C 1
ATOM 1567 O O . THR A 1 199 ? 17.006 10.613 4.122 1.00 88.06 199 THR A O 1
ATOM 1570 N N . HIS A 1 200 ? 14.823 10.237 3.774 1.00 86.44 200 HIS A N 1
ATOM 1571 C CA . HIS A 1 200 ? 14.888 10.270 2.312 1.00 86.44 200 HIS A CA 1
ATOM 1572 C C . HIS A 1 200 ? 14.278 11.543 1.707 1.00 86.44 200 HIS A C 1
ATOM 1574 O O . HIS A 1 200 ? 13.240 12.004 2.200 1.00 86.44 200 HIS A O 1
ATOM 1580 N N . PRO A 1 201 ? 14.830 12.058 0.584 1.00 87.00 201 PRO A N 1
ATOM 1581 C CA . PRO A 1 201 ? 14.257 13.193 -0.134 1.00 87.00 201 PRO A CA 1
ATOM 1582 C C . PRO A 1 201 ? 12.771 12.989 -0.487 1.00 87.00 201 PRO A C 1
ATOM 1584 O O . PRO A 1 201 ? 12.360 11.880 -0.841 1.00 87.00 201 PRO A O 1
ATOM 1587 N N . PRO A 1 202 ? 11.944 14.050 -0.455 1.00 89.44 202 PRO A N 1
ATOM 1588 C CA . PRO A 1 202 ? 10.488 13.913 -0.504 1.00 89.44 202 PRO A CA 1
ATOM 1589 C C . PRO A 1 202 ? 9.933 13.540 -1.884 1.00 89.44 202 PRO A C 1
ATOM 1591 O O . PRO A 1 202 ? 8.793 13.097 -1.972 1.00 89.44 202 PRO A O 1
ATOM 1594 N N . LEU A 1 203 ? 10.703 13.700 -2.966 1.00 92.06 203 LEU A N 1
ATOM 1595 C CA . LEU A 1 203 ? 10.181 13.597 -4.334 1.00 92.06 203 LEU A CA 1
ATOM 1596 C C . LEU A 1 203 ? 9.517 12.240 -4.634 1.00 92.06 203 LEU A C 1
ATOM 1598 O O . LEU A 1 203 ? 8.429 12.212 -5.201 1.00 92.06 203 LEU A O 1
ATOM 1602 N N . GLY A 1 204 ? 10.119 11.125 -4.204 1.00 91.81 204 GLY A N 1
ATOM 1603 C CA . GLY A 1 204 ? 9.515 9.797 -4.376 1.00 91.81 204 GLY A CA 1
ATOM 1604 C C . GLY A 1 204 ? 8.170 9.667 -3.652 1.00 91.81 204 GLY A C 1
ATOM 1605 O O . GLY A 1 204 ? 7.197 9.169 -4.213 1.00 91.81 204 GLY A O 1
ATOM 1606 N N . LYS A 1 205 ? 8.085 10.214 -2.433 1.00 94.00 205 LYS A N 1
ATOM 1607 C CA . LYS A 1 205 ? 6.857 10.241 -1.622 1.00 94.00 205 LYS A CA 1
ATOM 1608 C C . LYS A 1 205 ? 5.783 11.136 -2.249 1.00 94.00 205 LYS A C 1
ATOM 1610 O O . LYS A 1 205 ? 4.608 10.810 -2.161 1.00 94.00 205 LYS A O 1
ATOM 1615 N N . VAL A 1 206 ? 6.161 12.216 -2.937 1.00 94.31 206 VAL A N 1
ATOM 1616 C CA . VAL A 1 206 ? 5.222 13.079 -3.683 1.00 94.31 206 VAL A CA 1
ATOM 1617 C C . VAL A 1 206 ? 4.590 12.336 -4.867 1.00 94.31 206 VAL A C 1
ATOM 1619 O O . VAL A 1 206 ? 3.400 12.503 -5.127 1.00 94.31 206 VAL A O 1
ATOM 1622 N N . PHE A 1 207 ? 5.336 11.473 -5.565 1.00 95.88 207 PHE A N 1
ATOM 1623 C CA . PHE A 1 207 ? 4.746 10.636 -6.618 1.00 95.88 207 PHE A CA 1
ATOM 1624 C C . PHE A 1 207 ? 3.762 9.607 -6.056 1.00 95.88 207 PHE A C 1
ATOM 1626 O O . PHE A 1 207 ? 2.693 9.411 -6.634 1.00 95.88 207 PHE A O 1
ATOM 1633 N N . ILE A 1 208 ? 4.086 8.980 -4.923 1.00 96.56 208 ILE A N 1
ATOM 1634 C CA . ILE A 1 208 ? 3.171 8.063 -4.224 1.00 96.56 208 ILE A CA 1
ATOM 1635 C C . ILE A 1 208 ? 1.912 8.820 -3.775 1.00 96.56 208 ILE A C 1
ATOM 1637 O O . ILE A 1 208 ? 0.796 8.370 -4.023 1.00 96.56 208 ILE A O 1
ATOM 1641 N N . MET A 1 209 ? 2.089 10.014 -3.205 1.00 96.31 209 MET A N 1
ATOM 1642 C CA . MET A 1 209 ? 1.007 10.898 -2.765 1.00 96.31 209 MET A CA 1
ATOM 1643 C C . MET A 1 209 ? 0.040 11.224 -3.905 1.00 96.31 209 MET A C 1
ATOM 1645 O O . MET A 1 209 ? -1.165 11.219 -3.690 1.00 96.31 209 MET A O 1
ATOM 1649 N N . LEU A 1 210 ? 0.539 11.459 -5.123 1.00 96.44 210 LEU A N 1
ATOM 1650 C CA . LEU A 1 210 ? -0.317 11.685 -6.290 1.00 96.44 210 LEU A CA 1
ATOM 1651 C C . LEU A 1 210 ? -1.180 10.458 -6.626 1.00 96.44 210 LEU A C 1
ATOM 1653 O O . LEU A 1 210 ? -2.342 10.613 -6.989 1.00 96.44 210 LEU A O 1
ATOM 1657 N N . GLY A 1 211 ? -0.632 9.248 -6.490 1.00 96.38 211 GLY A N 1
ATOM 1658 C CA . GLY A 1 211 ? -1.396 8.011 -6.664 1.00 96.38 211 GLY A CA 1
ATOM 1659 C C . GLY A 1 211 ? -2.509 7.884 -5.620 1.00 96.38 211 GLY A C 1
ATOM 1660 O O . GLY A 1 211 ? -3.667 7.660 -5.977 1.00 96.38 211 GLY A O 1
ATOM 1661 N N . ILE A 1 212 ? -2.179 8.138 -4.351 1.00 96.94 212 ILE A N 1
ATOM 1662 C CA . ILE A 1 212 ? -3.143 8.147 -3.240 1.00 96.94 212 ILE A CA 1
ATOM 1663 C C . ILE A 1 212 ? -4.217 9.224 -3.453 1.00 96.94 212 ILE A C 1
ATOM 1665 O O . ILE A 1 212 ? -5.397 8.962 -3.260 1.00 96.94 212 ILE A O 1
ATOM 1669 N N . ALA A 1 213 ? -3.848 10.419 -3.916 1.00 96.50 213 ALA A N 1
ATOM 1670 C CA . ALA A 1 213 ? -4.794 11.506 -4.160 1.00 96.50 213 ALA A CA 1
ATOM 1671 C C . ALA A 1 213 ? -5.834 11.175 -5.248 1.00 96.50 213 ALA A C 1
ATOM 1673 O O . ALA A 1 213 ? -6.937 11.714 -5.222 1.00 96.50 213 ALA A O 1
ATOM 1674 N N . ILE A 1 214 ? -5.493 10.306 -6.208 1.00 96.00 214 ILE A N 1
ATOM 1675 C CA . ILE A 1 214 ? -6.384 9.919 -7.314 1.00 96.00 214 ILE A CA 1
ATOM 1676 C C . ILE A 1 214 ? -7.225 8.682 -6.961 1.00 96.00 214 ILE A C 1
ATOM 1678 O O . ILE A 1 214 ? -8.395 8.621 -7.332 1.00 96.00 214 ILE A O 1
ATOM 1682 N N . PHE A 1 215 ? -6.642 7.691 -6.278 1.00 96.19 215 PHE A N 1
ATOM 1683 C CA . PHE A 1 215 ? -7.263 6.375 -6.043 1.00 96.19 215 PHE A CA 1
ATOM 1684 C C . PHE A 1 215 ? -7.605 6.087 -4.572 1.00 96.19 215 PHE A C 1
ATOM 1686 O O . PHE A 1 215 ? -8.042 4.979 -4.253 1.00 96.19 215 PHE A O 1
ATOM 1693 N N . GLY A 1 216 ? -7.395 7.052 -3.678 1.00 95.62 216 GLY A N 1
ATOM 1694 C CA . GLY A 1 216 ? -7.519 6.882 -2.232 1.00 95.62 216 GLY A CA 1
ATOM 1695 C C . GLY A 1 216 ? -6.328 6.151 -1.610 1.00 95.62 216 GLY A C 1
ATOM 1696 O O . GLY A 1 216 ? -5.424 5.665 -2.302 1.00 95.62 216 GLY A O 1
ATOM 1697 N N . MET A 1 217 ? -6.339 6.043 -0.281 1.00 95.94 217 MET A N 1
ATOM 1698 C CA . MET A 1 217 ? -5.357 5.278 0.485 1.00 95.94 217 MET A CA 1
ATOM 1699 C C . MET A 1 217 ? -5.668 3.782 0.389 1.00 95.94 217 MET A C 1
ATOM 1701 O O . MET A 1 217 ? -6.141 3.154 1.334 1.00 95.94 217 MET A O 1
ATOM 1705 N N . THR A 1 218 ? -5.454 3.234 -0.806 1.00 96.19 218 THR A N 1
ATOM 1706 C CA . THR A 1 218 ? -5.740 1.848 -1.187 1.00 96.19 218 THR A CA 1
ATOM 1707 C C . THR A 1 218 ? -4.477 1.154 -1.690 1.00 96.19 218 THR A C 1
ATOM 1709 O O . THR A 1 218 ? -3.563 1.809 -2.201 1.00 96.19 218 THR A O 1
ATOM 1712 N N . GLY A 1 219 ? -4.454 -0.183 -1.631 1.00 94.94 219 GLY A N 1
ATOM 1713 C CA . GLY A 1 219 ? -3.349 -1.007 -2.135 1.00 94.94 219 GLY A CA 1
ATOM 1714 C C . GLY A 1 219 ? -2.901 -0.637 -3.543 1.00 94.94 219 GLY A C 1
ATOM 1715 O O . GLY A 1 219 ? -1.711 -0.590 -3.845 1.00 94.94 219 GLY A O 1
ATOM 1716 N N . PHE A 1 220 ? -3.861 -0.349 -4.419 1.00 96.81 220 PHE A N 1
ATOM 1717 C CA . PHE A 1 220 ? -3.573 0.137 -5.759 1.00 96.81 220 PHE A CA 1
ATOM 1718 C C . PHE A 1 220 ? -3.031 1.575 -5.760 1.00 96.81 220 PHE A C 1
ATOM 1720 O O . PHE A 1 220 ? -2.045 1.858 -6.445 1.00 96.81 220 PHE A O 1
ATOM 1727 N N . GLY A 1 221 ? -3.653 2.476 -4.994 1.00 96.50 221 GLY A N 1
ATOM 1728 C CA . GLY A 1 221 ? -3.351 3.906 -4.992 1.00 96.50 221 GLY A CA 1
ATOM 1729 C C . GLY A 1 221 ? -1.921 4.248 -4.586 1.00 96.50 221 GLY A C 1
ATOM 1730 O O . GLY A 1 221 ? -1.291 5.071 -5.248 1.00 96.50 221 GLY A O 1
ATOM 1731 N N . TRP A 1 222 ? -1.353 3.581 -3.579 1.00 95.88 222 TRP A N 1
ATOM 1732 C CA . TRP A 1 222 ? 0.042 3.839 -3.199 1.00 95.88 222 TRP A CA 1
ATOM 1733 C C . TRP A 1 222 ? 1.071 3.143 -4.113 1.00 95.88 222 TRP A C 1
ATOM 1735 O O . TRP A 1 222 ? 2.210 3.595 -4.210 1.00 95.88 222 TRP A O 1
ATOM 1745 N N . ARG A 1 223 ? 0.694 2.088 -4.852 1.00 97.38 223 ARG A N 1
ATOM 1746 C CA . ARG A 1 223 ? 1.620 1.322 -5.720 1.00 97.38 223 ARG A CA 1
ATOM 1747 C C . ARG A 1 223 ? 1.660 1.784 -7.173 1.00 97.38 223 ARG A C 1
ATOM 1749 O O . ARG A 1 223 ? 2.661 1.563 -7.857 1.00 97.38 223 ARG A O 1
ATOM 1756 N N . ILE A 1 224 ? 0.588 2.401 -7.674 1.00 97.25 224 ILE A N 1
ATOM 1757 C CA . ILE A 1 224 ? 0.437 2.717 -9.103 1.00 97.25 224 ILE A CA 1
ATOM 1758 C C . ILE A 1 224 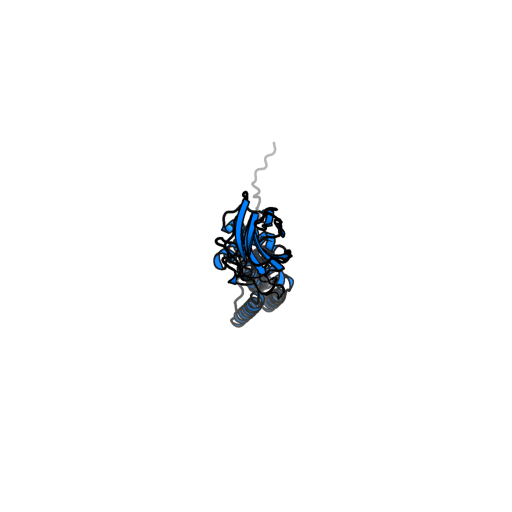? 1.573 3.587 -9.644 1.00 97.25 224 ILE A C 1
ATOM 1760 O O . ILE A 1 224 ? 2.104 3.308 -10.719 1.00 97.25 224 ILE A O 1
ATOM 1764 N N . SER A 1 225 ? 1.999 4.598 -8.887 1.00 96.69 225 SER A N 1
ATOM 1765 C CA . SER A 1 225 ? 3.073 5.498 -9.308 1.00 96.69 225 SER A CA 1
ATOM 1766 C C . SER A 1 225 ? 4.386 4.742 -9.521 1.00 96.69 225 SER A C 1
ATOM 1768 O O . SER A 1 225 ? 4.985 4.858 -10.590 1.00 96.69 225 SER A O 1
ATOM 1770 N N . GLY A 1 226 ? 4.794 3.892 -8.575 1.00 96.44 226 GLY A N 1
ATOM 1771 C CA . GLY A 1 226 ? 6.010 3.085 -8.704 1.00 96.44 226 GLY A CA 1
ATOM 1772 C C . GLY A 1 226 ? 5.955 2.160 -9.919 1.00 96.44 226 GLY A C 1
ATOM 1773 O O . GLY A 1 226 ? 6.914 2.082 -10.695 1.00 96.44 226 GLY A O 1
ATOM 1774 N N . ALA A 1 227 ? 4.792 1.543 -10.157 1.00 97.19 227 ALA A N 1
ATOM 1775 C CA . ALA A 1 227 ? 4.602 0.615 -11.265 1.00 97.19 227 ALA A CA 1
ATOM 1776 C C . ALA A 1 227 ? 4.730 1.323 -12.621 1.00 97.19 227 ALA A C 1
ATOM 1778 O O . ALA A 1 227 ? 5.391 0.810 -13.527 1.00 97.19 227 ALA A O 1
ATOM 1779 N N . LEU A 1 228 ? 4.157 2.524 -12.759 1.00 97.31 228 LEU A N 1
ATOM 1780 C CA . LEU A 1 228 ? 4.255 3.328 -13.980 1.00 97.31 228 LEU A CA 1
ATOM 1781 C C . LEU A 1 228 ? 5.693 3.772 -14.267 1.00 97.31 228 LEU A C 1
ATOM 1783 O O . LEU A 1 228 ? 6.142 3.666 -15.409 1.00 97.31 228 LEU A O 1
ATOM 1787 N N . PHE A 1 229 ? 6.438 4.207 -13.248 1.00 97.00 229 PHE A N 1
ATOM 1788 C CA . PHE A 1 229 ? 7.852 4.563 -13.402 1.00 97.00 229 PHE A CA 1
ATOM 1789 C C . PHE A 1 229 ? 8.708 3.346 -13.762 1.00 97.00 229 PHE A C 1
ATOM 1791 O O . PHE A 1 229 ? 9.553 3.425 -14.654 1.00 97.00 229 PHE A O 1
ATOM 1798 N N . GLY A 1 230 ? 8.435 2.188 -13.156 1.00 96.62 230 GLY A N 1
ATOM 1799 C CA . GLY A 1 230 ? 9.086 0.940 -13.536 1.00 96.62 230 GLY A CA 1
ATOM 1800 C C . GLY A 1 230 ? 8.827 0.565 -14.993 1.00 96.62 230 GLY A C 1
ATOM 1801 O O . GLY A 1 230 ? 9.748 0.144 -15.695 1.00 96.62 230 GLY A O 1
ATOM 1802 N N . VAL A 1 231 ? 7.594 0.720 -15.479 1.00 97.62 231 VAL A N 1
ATOM 1803 C CA . VAL A 1 231 ? 7.242 0.496 -16.892 1.00 97.62 231 VAL A CA 1
ATOM 1804 C C . VAL A 1 231 ? 7.961 1.494 -17.798 1.00 97.62 231 VAL A C 1
ATOM 1806 O O . VAL A 1 231 ? 8.524 1.087 -18.813 1.00 97.62 231 VAL A O 1
ATOM 1809 N N . ALA A 1 232 ? 7.985 2.775 -17.424 1.00 97.25 232 ALA A N 1
ATOM 1810 C CA . ALA A 1 232 ? 8.642 3.838 -18.179 1.00 97.25 232 ALA A CA 1
ATOM 1811 C C . ALA A 1 232 ? 10.173 3.685 -18.229 1.00 97.25 232 ALA A C 1
ATOM 1813 O O . ALA A 1 232 ? 10.801 4.141 -19.186 1.00 97.25 232 ALA A O 1
ATOM 1814 N N . LEU A 1 233 ? 10.779 2.989 -17.262 1.00 96.94 233 LEU A N 1
ATOM 1815 C CA . LEU A 1 233 ? 12.210 2.688 -17.271 1.00 96.94 233 LEU A CA 1
ATOM 1816 C C . LEU A 1 233 ? 12.628 1.861 -18.499 1.00 96.94 233 LEU A C 1
ATOM 1818 O O . LEU A 1 233 ? 13.714 2.068 -19.031 1.00 96.94 233 LEU A O 1
ATOM 1822 N N . VAL A 1 234 ? 11.763 0.971 -19.001 1.00 97.19 234 VAL A N 1
ATOM 1823 C CA . VAL A 1 234 ? 12.061 0.120 -20.169 1.00 97.19 234 VAL A CA 1
ATOM 1824 C C . VAL A 1 234 ? 12.359 0.950 -21.430 1.00 97.19 234 VAL A C 1
ATOM 1826 O O . VAL A 1 234 ? 13.431 0.770 -22.021 1.00 97.19 234 VAL A O 1
ATOM 1829 N N . PRO A 1 235 ? 11.483 1.878 -21.870 1.00 96.50 235 PRO A N 1
ATOM 1830 C CA . PRO A 1 235 ? 11.798 2.756 -22.987 1.00 96.50 235 PRO A CA 1
ATOM 1831 C C . PRO A 1 235 ? 12.897 3.767 -22.685 1.00 96.50 235 PRO A C 1
ATOM 1833 O O . PRO A 1 235 ? 13.672 4.062 -23.593 1.00 96.50 235 PRO A O 1
ATOM 1836 N N . VAL A 1 236 ? 13.041 4.256 -21.452 1.00 96.25 236 VAL A N 1
ATOM 1837 C CA . VAL A 1 236 ? 14.161 5.148 -21.105 1.00 96.25 236 VAL A CA 1
ATOM 1838 C C . VAL A 1 236 ? 15.503 4.435 -21.274 1.00 96.25 236 VAL A C 1
ATOM 1840 O O . VAL A 1 236 ? 16.384 4.949 -21.966 1.00 96.25 236 VAL A O 1
ATOM 1843 N N . LEU A 1 237 ? 15.641 3.205 -20.776 1.00 95.88 237 LEU A N 1
ATOM 1844 C CA . LEU A 1 237 ? 16.865 2.425 -20.950 1.00 95.88 237 LEU A CA 1
ATOM 1845 C C . LEU A 1 237 ? 17.130 2.100 -22.426 1.00 95.88 237 LEU A C 1
ATOM 1847 O O . LEU A 1 237 ? 18.275 2.178 -22.883 1.00 95.88 237 LEU A O 1
ATOM 1851 N N . TYR A 1 238 ? 16.080 1.792 -23.198 1.00 96.00 238 TYR A N 1
ATOM 1852 C CA . TYR A 1 238 ? 16.201 1.643 -24.649 1.00 96.00 238 TYR A CA 1
ATOM 1853 C C . TYR A 1 238 ? 16.828 2.895 -25.271 1.00 96.00 238 TYR A C 1
ATOM 1855 O O . TYR A 1 238 ? 17.808 2.798 -26.011 1.00 96.00 238 TYR A O 1
ATOM 1863 N N . LEU A 1 239 ? 16.282 4.075 -24.959 1.00 94.19 239 LEU A N 1
ATOM 1864 C CA . LEU A 1 239 ? 16.744 5.364 -25.475 1.00 94.19 239 LEU A CA 1
ATOM 1865 C C . LEU A 1 239 ? 18.191 5.652 -25.076 1.00 94.19 239 LEU A C 1
ATOM 1867 O O . LEU A 1 239 ? 18.990 6.053 -25.928 1.00 94.19 239 LEU A O 1
ATOM 1871 N N . PHE A 1 240 ? 18.537 5.398 -23.817 1.00 94.06 240 PHE A N 1
ATOM 1872 C CA . PHE A 1 240 ? 19.878 5.586 -23.279 1.00 94.06 240 PHE A CA 1
ATOM 1873 C C . PHE A 1 240 ? 20.908 4.736 -24.035 1.00 94.06 240 PHE A C 1
ATOM 1875 O O . PHE A 1 240 ? 21.850 5.259 -24.642 1.00 94.06 240 PHE A O 1
ATOM 1882 N N . VAL A 1 241 ? 20.680 3.422 -24.126 1.00 94.38 241 VAL A N 1
ATOM 1883 C CA . VAL A 1 241 ? 21.582 2.500 -24.835 1.00 94.38 241 VAL A CA 1
ATOM 1884 C C . VAL A 1 241 ? 21.612 2.799 -26.333 1.00 94.38 241 VAL A C 1
ATOM 1886 O O . VAL A 1 241 ? 22.677 2.742 -26.961 1.00 94.38 241 VAL A O 1
ATOM 1889 N N . ARG A 1 242 ? 20.472 3.179 -26.922 1.00 92.62 242 ARG A N 1
ATOM 1890 C CA . ARG A 1 242 ? 20.371 3.585 -28.330 1.00 92.62 242 ARG A CA 1
ATOM 1891 C C . ARG A 1 242 ? 21.208 4.826 -28.616 1.00 92.62 242 ARG A C 1
ATOM 1893 O O . ARG A 1 242 ? 21.802 4.907 -29.697 1.00 92.62 242 ARG A O 1
ATOM 1900 N N . ARG A 1 243 ? 21.259 5.776 -27.678 1.00 90.94 243 ARG A N 1
ATOM 1901 C CA . ARG A 1 243 ? 22.041 7.013 -27.783 1.00 90.94 243 ARG A CA 1
ATOM 1902 C C . ARG A 1 243 ? 23.535 6.751 -27.622 1.00 90.94 243 ARG A C 1
ATOM 1904 O O . ARG A 1 243 ? 24.307 7.308 -28.400 1.00 90.94 243 ARG A O 1
ATOM 1911 N N . LEU A 1 244 ? 23.914 5.882 -26.685 1.00 91.56 244 LEU A N 1
ATOM 1912 C CA . LEU A 1 244 ? 25.307 5.551 -26.385 1.00 91.56 244 LEU A CA 1
ATOM 1913 C C . LEU A 1 244 ? 25.948 4.681 -27.476 1.00 91.56 244 LEU A C 1
ATOM 1915 O O . LEU A 1 244 ? 26.982 5.030 -28.037 1.00 91.56 244 LEU A O 1
ATOM 1919 N N . THR A 1 245 ? 25.312 3.559 -27.814 1.00 91.19 245 THR A N 1
ATOM 1920 C CA . THR A 1 245 ? 25.898 2.536 -28.702 1.00 91.19 245 THR A CA 1
ATOM 1921 C C . THR A 1 245 ? 25.571 2.749 -30.172 1.00 91.19 245 THR A C 1
ATOM 1923 O O . THR A 1 245 ? 26.186 2.143 -31.046 1.00 91.19 245 THR A O 1
ATOM 1926 N N . ARG A 1 246 ? 24.539 3.551 -30.469 1.00 89.12 246 ARG A N 1
ATOM 1927 C CA . ARG A 1 246 ? 23.933 3.663 -31.805 1.00 89.12 246 ARG A CA 1
ATOM 1928 C C . ARG A 1 246 ? 23.468 2.332 -32.410 1.00 89.12 246 ARG A C 1
ATOM 1930 O O . ARG A 1 246 ? 23.088 2.314 -33.585 1.00 89.12 246 ARG A O 1
ATOM 1937 N N . SER A 1 247 ? 23.377 1.263 -31.621 1.00 91.44 247 SER A N 1
ATOM 1938 C CA . SER A 1 247 ? 22.911 -0.050 -32.057 1.00 91.44 247 SER A CA 1
ATOM 1939 C C . SER A 1 247 ? 21.450 -0.263 -31.674 1.00 91.44 247 SER A C 1
ATOM 1941 O O . SER A 1 247 ? 21.084 -0.177 -30.504 1.00 91.44 247 SER A O 1
ATOM 1943 N N . ARG A 1 248 ? 20.602 -0.570 -32.665 1.00 92.81 248 ARG A N 1
ATOM 1944 C CA . ARG A 1 248 ? 19.198 -0.957 -32.420 1.00 92.81 248 ARG A CA 1
ATOM 1945 C C . ARG A 1 248 ? 19.106 -2.295 -31.699 1.00 92.81 248 ARG A C 1
ATOM 1947 O O . ARG A 1 248 ? 18.264 -2.460 -30.826 1.00 92.81 248 ARG A O 1
ATOM 1954 N N . PHE A 1 249 ? 19.974 -3.229 -32.083 1.00 93.31 249 PHE A N 1
ATOM 1955 C CA . PHE A 1 249 ? 20.027 -4.557 -31.489 1.00 93.31 249 PHE A CA 1
ATOM 1956 C C . PHE A 1 249 ? 20.456 -4.474 -30.022 1.00 93.31 249 PHE A C 1
ATOM 1958 O O . PHE A 1 249 ? 19.756 -4.992 -29.163 1.00 93.31 249 PHE A O 1
ATOM 1965 N N . GLY A 1 250 ? 21.533 -3.734 -29.728 1.00 94.94 250 GLY A N 1
ATOM 1966 C CA . GLY A 1 250 ? 22.003 -3.537 -28.352 1.00 94.94 250 GLY A CA 1
ATOM 1967 C C . GLY A 1 250 ? 20.951 -2.875 -27.459 1.00 94.94 250 GLY A C 1
ATOM 1968 O O . GLY A 1 250 ? 20.693 -3.353 -26.359 1.00 94.94 250 GLY A O 1
ATOM 1969 N N . ALA A 1 251 ? 20.278 -1.835 -27.962 1.00 95.31 251 ALA A N 1
ATOM 1970 C CA . ALA A 1 251 ? 19.178 -1.191 -27.246 1.00 95.31 251 ALA A CA 1
ATOM 1971 C C . ALA A 1 251 ? 17.984 -2.135 -27.020 1.00 95.31 251 ALA A C 1
ATOM 1973 O O . ALA A 1 251 ? 17.406 -2.148 -25.937 1.00 95.31 251 ALA A O 1
ATOM 1974 N N . GLY A 1 252 ? 17.637 -2.957 -28.017 1.00 96.62 252 GLY A N 1
ATOM 1975 C CA . GLY A 1 252 ? 16.560 -3.941 -27.906 1.00 96.62 252 GLY A CA 1
ATOM 1976 C C . GLY A 1 252 ? 16.848 -5.012 -26.857 1.00 96.62 252 GLY A C 1
ATOM 1977 O O . GLY A 1 252 ? 15.986 -5.296 -26.032 1.00 96.62 252 GLY A O 1
ATOM 1978 N N . VAL A 1 253 ? 18.070 -5.553 -26.842 1.00 97.31 253 VAL A N 1
ATOM 1979 C CA . VAL A 1 253 ? 18.506 -6.522 -25.824 1.00 97.31 253 VAL A CA 1
ATOM 1980 C C . VAL A 1 253 ? 18.464 -5.897 -24.431 1.00 97.31 253 VAL A C 1
ATOM 1982 O O . VAL A 1 253 ? 17.893 -6.495 -23.527 1.00 97.31 253 VAL A O 1
ATOM 1985 N N . ALA A 1 254 ? 18.989 -4.680 -24.258 1.00 96.75 254 ALA A N 1
ATOM 1986 C CA . ALA A 1 254 ? 18.955 -3.988 -22.969 1.00 96.75 254 ALA A CA 1
ATOM 1987 C C . ALA A 1 254 ? 17.521 -3.764 -22.459 1.00 96.75 254 ALA A C 1
ATOM 1989 O O . ALA A 1 254 ? 17.231 -4.026 -21.294 1.00 96.75 254 ALA A O 1
ATOM 1990 N N . ALA A 1 255 ? 16.607 -3.343 -23.337 1.00 97.06 255 ALA A N 1
ATOM 1991 C CA . ALA A 1 255 ? 15.206 -3.146 -22.980 1.00 97.06 255 ALA A CA 1
ATOM 1992 C C . ALA A 1 255 ? 14.507 -4.459 -22.597 1.00 97.06 255 ALA A C 1
ATOM 1994 O O . ALA A 1 255 ? 13.750 -4.476 -21.631 1.00 97.06 255 ALA A O 1
ATOM 1995 N N . ILE A 1 256 ? 14.777 -5.562 -23.308 1.00 97.81 256 ILE A N 1
ATOM 1996 C CA . ILE A 1 256 ? 14.234 -6.887 -22.964 1.00 97.81 256 ILE A CA 1
ATOM 1997 C C . ILE A 1 256 ? 14.758 -7.343 -21.603 1.00 97.81 256 ILE A C 1
ATOM 1999 O O . ILE A 1 256 ? 13.970 -7.780 -20.771 1.00 97.81 256 ILE A O 1
ATOM 2003 N N . LEU A 1 257 ? 16.065 -7.217 -21.357 1.00 97.69 257 LEU A N 1
ATOM 2004 C CA . LEU A 1 257 ? 16.657 -7.589 -20.072 1.00 97.69 257 LEU A CA 1
ATOM 2005 C C . LEU A 1 257 ? 16.062 -6.770 -18.924 1.00 97.69 257 LEU A C 1
ATOM 2007 O O . LEU A 1 257 ? 15.730 -7.339 -17.896 1.00 97.69 257 LEU A O 1
ATOM 2011 N N . CYS A 1 258 ? 15.850 -5.467 -19.118 1.00 96.62 258 CYS A N 1
ATOM 2012 C CA . CYS A 1 258 ? 15.187 -4.620 -18.126 1.00 96.62 258 CYS A CA 1
ATOM 2013 C C . CYS A 1 258 ? 13.713 -4.997 -17.916 1.00 96.62 258 CYS A C 1
ATOM 2015 O O . CYS A 1 258 ? 13.244 -5.041 -16.783 1.00 96.62 258 CYS A O 1
ATOM 2017 N N . ALA A 1 259 ? 12.977 -5.312 -18.985 1.00 96.75 259 ALA A N 1
ATOM 2018 C CA . ALA A 1 259 ? 11.586 -5.751 -18.882 1.00 96.75 259 ALA A CA 1
ATOM 2019 C C . ALA A 1 259 ? 11.444 -7.079 -18.116 1.00 96.75 259 ALA A C 1
ATOM 2021 O O . ALA A 1 259 ? 10.474 -7.258 -17.381 1.00 96.75 259 ALA A O 1
ATOM 2022 N N . LEU A 1 260 ? 12.412 -7.986 -18.280 1.00 96.88 260 LEU A N 1
ATOM 2023 C CA . LEU A 1 260 ? 12.456 -9.298 -17.631 1.00 96.88 260 LEU A CA 1
ATOM 2024 C C . LEU A 1 260 ? 13.214 -9.298 -16.295 1.00 96.88 260 LEU A C 1
ATOM 2026 O O . LEU A 1 260 ? 13.323 -10.348 -15.663 1.00 96.88 260 LEU A O 1
ATOM 2030 N N . ASP A 1 261 ? 13.736 -8.152 -15.858 1.00 96.25 261 ASP A N 1
ATOM 2031 C CA . ASP A 1 261 ? 14.454 -8.056 -14.596 1.00 96.25 261 ASP A CA 1
ATOM 2032 C C . ASP A 1 261 ? 13.489 -8.195 -13.410 1.00 96.25 261 ASP A C 1
ATOM 2034 O O . ASP A 1 261 ? 12.590 -7.372 -13.194 1.00 96.25 261 ASP A O 1
ATOM 2038 N N . GLY A 1 262 ? 13.690 -9.258 -12.629 1.00 95.25 262 GLY A N 1
ATOM 2039 C CA . GLY A 1 262 ? 12.852 -9.587 -11.480 1.00 95.25 262 GLY A CA 1
ATOM 2040 C C . GLY A 1 262 ? 12.955 -8.555 -10.360 1.00 95.25 262 GLY A C 1
ATOM 2041 O O . GLY A 1 262 ? 11.959 -8.293 -9.687 1.00 95.25 262 GLY A O 1
ATOM 2042 N N . MET A 1 263 ? 14.122 -7.924 -10.193 1.00 94.44 263 MET A N 1
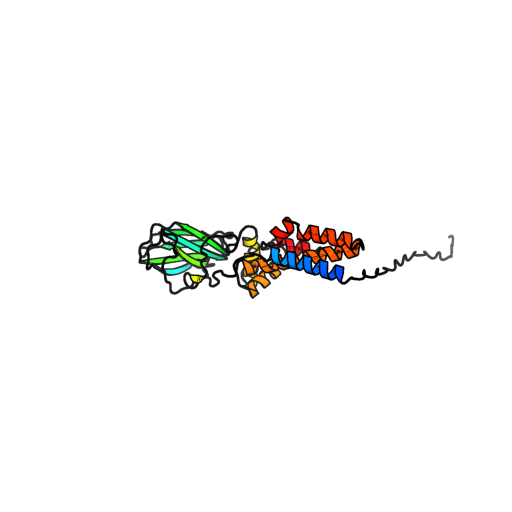ATOM 2043 C CA . MET A 1 263 ? 14.325 -6.916 -9.154 1.00 94.44 263 MET A CA 1
ATOM 2044 C C . MET A 1 263 ? 13.559 -5.632 -9.471 1.00 94.44 263 MET A C 1
ATOM 2046 O O . MET A 1 263 ? 12.774 -5.182 -8.639 1.00 94.44 263 MET A O 1
ATOM 2050 N N . ARG A 1 264 ? 13.685 -5.098 -10.693 1.00 94.44 264 ARG A N 1
ATOM 2051 C CA . ARG A 1 264 ? 12.853 -3.993 -11.192 1.00 94.44 264 ARG A CA 1
ATOM 2052 C C . ARG A 1 264 ? 11.374 -4.323 -11.060 1.00 94.44 264 ARG A C 1
ATOM 2054 O O . ARG A 1 264 ? 10.594 -3.484 -10.615 1.00 94.44 264 ARG A O 1
ATOM 2061 N N . PHE A 1 265 ? 10.970 -5.529 -11.461 1.00 95.44 265 PHE A N 1
ATOM 2062 C CA . PHE A 1 265 ? 9.572 -5.939 -11.378 1.00 95.44 265 PHE A CA 1
ATOM 2063 C C . PHE A 1 265 ? 9.052 -5.928 -9.935 1.00 95.44 265 PHE A C 1
ATOM 2065 O O . PHE A 1 265 ? 7.998 -5.349 -9.695 1.00 95.44 265 PHE A O 1
ATOM 2072 N N . ALA A 1 266 ? 9.790 -6.503 -8.984 1.00 94.44 266 ALA A N 1
ATOM 2073 C CA . ALA A 1 266 ? 9.396 -6.519 -7.579 1.00 94.44 266 ALA A CA 1
ATOM 2074 C C . ALA A 1 266 ? 9.387 -5.106 -6.973 1.00 94.44 266 ALA A C 1
ATOM 2076 O O . ALA A 1 266 ? 8.362 -4.676 -6.454 1.00 94.44 266 ALA A O 1
ATOM 2077 N N . GLN A 1 267 ? 10.488 -4.359 -7.114 1.00 94.75 267 GLN A N 1
ATOM 2078 C CA . GLN A 1 267 ? 10.653 -3.027 -6.520 1.00 94.75 267 GLN A CA 1
ATOM 2079 C C . GLN A 1 267 ? 9.681 -1.992 -7.092 1.00 94.75 267 GLN A C 1
ATOM 2081 O O . GLN A 1 267 ? 9.165 -1.165 -6.359 1.00 94.75 267 GLN A O 1
ATOM 2086 N N . SER A 1 268 ? 9.357 -2.056 -8.387 1.00 95.12 268 SER A N 1
ATOM 2087 C CA . SER A 1 268 ? 8.359 -1.144 -8.969 1.00 95.12 268 SER A CA 1
ATOM 2088 C C . SER A 1 268 ? 6.924 -1.428 -8.519 1.00 95.12 268 SER A C 1
ATOM 2090 O O . SER A 1 268 ? 6.060 -0.579 -8.703 1.00 95.12 268 SER A O 1
ATOM 2092 N N . ARG A 1 269 ? 6.636 -2.614 -7.970 1.00 95.44 269 ARG A N 1
ATOM 2093 C CA . ARG A 1 269 ? 5.276 -3.018 -7.579 1.00 95.44 269 ARG A CA 1
ATOM 2094 C C . ARG A 1 269 ? 4.960 -2.799 -6.109 1.00 95.44 269 ARG A C 1
ATOM 2096 O O . ARG A 1 269 ? 3.799 -2.915 -5.736 1.00 95.44 269 ARG A O 1
ATOM 2103 N N . ILE A 1 270 ? 5.963 -2.502 -5.300 1.00 93.62 270 ILE A N 1
ATOM 2104 C CA . ILE A 1 270 ? 5.796 -2.059 -3.920 1.00 93.62 270 ILE A CA 1
ATOM 2105 C C . ILE A 1 270 ? 6.025 -0.555 -3.871 1.00 93.62 270 ILE A C 1
ATOM 2107 O O . ILE A 1 270 ? 6.741 -0.001 -4.701 1.00 93.62 270 ILE A O 1
ATOM 2111 N N . SER A 1 271 ? 5.399 0.130 -2.923 1.00 91.31 271 SER A N 1
ATOM 2112 C CA . SER A 1 271 ? 5.548 1.577 -2.757 1.00 91.31 271 SER A CA 1
ATOM 2113 C C . SER A 1 271 ? 6.906 1.965 -2.138 1.00 91.31 271 SER A C 1
ATOM 2115 O O . SER A 1 271 ? 6.949 2.678 -1.136 1.00 91.31 271 SER A O 1
ATOM 2117 N N . THR A 1 272 ? 8.020 1.521 -2.730 1.00 92.06 272 THR A N 1
ATOM 2118 C CA . THR A 1 272 ? 9.381 1.966 -2.395 1.00 92.06 272 THR A CA 1
ATOM 2119 C C . THR A 1 272 ? 9.803 3.154 -3.248 1.00 92.06 272 THR A C 1
ATOM 2121 O O . THR A 1 272 ? 9.286 3.400 -4.342 1.00 92.06 272 THR A O 1
ATOM 2124 N N . ILE A 1 273 ? 10.749 3.939 -2.737 1.00 92.69 273 ILE A N 1
ATOM 2125 C CA . ILE A 1 273 ? 11.241 5.129 -3.440 1.00 92.69 273 ILE A CA 1
ATOM 2126 C C . ILE A 1 273 ? 12.370 4.833 -4.442 1.00 92.69 273 ILE A C 1
ATOM 2128 O O . ILE A 1 273 ? 12.693 5.690 -5.272 1.00 92.69 273 ILE A O 1
ATOM 2132 N N . ASP A 1 274 ? 12.943 3.628 -4.403 1.00 92.12 274 ASP A N 1
ATOM 2133 C CA . ASP A 1 274 ? 14.129 3.238 -5.179 1.00 92.12 274 ASP A CA 1
ATOM 2134 C C . ASP A 1 274 ? 13.901 3.295 -6.692 1.00 92.12 274 ASP A C 1
ATOM 2136 O O . ASP A 1 274 ? 14.797 3.664 -7.463 1.00 92.12 274 ASP A O 1
ATOM 2140 N N . ILE A 1 275 ? 12.681 2.976 -7.137 1.00 93.62 275 ILE A N 1
ATOM 2141 C CA . ILE A 1 275 ? 12.344 2.971 -8.562 1.00 93.62 275 ILE A CA 1
ATOM 2142 C C . ILE A 1 275 ? 12.376 4.379 -9.163 1.00 93.62 275 ILE A C 1
ATOM 2144 O O . ILE A 1 275 ? 12.804 4.551 -10.305 1.00 93.62 275 ILE A O 1
ATOM 2148 N N . TYR A 1 276 ? 11.993 5.400 -8.389 1.00 93.38 276 TYR A N 1
ATOM 2149 C CA . TYR A 1 276 ? 12.025 6.790 -8.844 1.00 93.38 276 TYR A CA 1
ATOM 2150 C C . TYR A 1 276 ? 13.461 7.288 -8.983 1.00 93.38 276 TYR A C 1
ATOM 2152 O O . TYR A 1 276 ? 13.792 7.927 -9.981 1.00 93.38 276 TYR A O 1
ATOM 2160 N N . GLY A 1 277 ? 14.322 6.961 -8.013 1.00 90.75 277 GLY A N 1
ATOM 2161 C CA . GLY A 1 277 ? 15.750 7.268 -8.090 1.00 90.75 277 GLY A CA 1
ATOM 2162 C C . GLY A 1 277 ? 16.382 6.622 -9.321 1.00 90.75 277 GLY A C 1
ATOM 2163 O O . GLY A 1 277 ? 16.962 7.316 -10.153 1.00 90.75 277 GLY A O 1
ATOM 2164 N N . THR A 1 278 ? 16.179 5.314 -9.494 1.00 90.56 278 THR A N 1
ATOM 2165 C CA . THR A 1 278 ? 16.671 4.559 -10.659 1.00 90.56 278 THR A CA 1
ATOM 2166 C C . THR A 1 278 ? 16.217 5.171 -11.986 1.00 90.56 278 THR A C 1
ATOM 2168 O O . THR A 1 278 ? 17.023 5.323 -12.902 1.00 90.56 278 THR A O 1
ATOM 2171 N N . PHE A 1 279 ? 14.942 5.558 -12.087 1.00 92.56 279 PHE A N 1
ATOM 2172 C CA . PHE A 1 279 ? 14.387 6.170 -13.291 1.00 92.56 279 PHE A CA 1
ATOM 2173 C C . PHE A 1 279 ? 15.001 7.532 -13.614 1.00 92.56 279 PHE A C 1
ATOM 2175 O O . PHE A 1 279 ? 15.312 7.788 -14.771 1.00 92.56 279 PHE A O 1
ATOM 2182 N N . LEU A 1 280 ? 15.187 8.396 -12.616 1.00 90.06 280 LEU A N 1
ATOM 2183 C CA . LEU A 1 280 ? 15.710 9.748 -12.832 1.00 90.06 280 LEU A CA 1
ATOM 2184 C C . LEU A 1 280 ? 17.215 9.775 -13.140 1.00 90.06 280 LEU A C 1
ATOM 2186 O O . LEU A 1 280 ? 17.688 10.742 -13.733 1.00 90.06 280 LEU A O 1
ATOM 2190 N N . PHE A 1 281 ? 17.966 8.745 -12.738 1.00 84.75 281 PHE A N 1
ATOM 2191 C CA . PHE A 1 281 ? 19.389 8.623 -13.066 1.00 84.75 281 PHE A CA 1
ATOM 2192 C C . PHE A 1 281 ? 19.669 8.089 -14.483 1.00 84.75 281 PHE A C 1
ATOM 2194 O O . PHE A 1 281 ? 20.789 8.276 -14.964 1.00 84.75 281 PHE A O 1
ATOM 2201 N N . CYS A 1 282 ? 18.705 7.424 -15.134 1.00 74.69 282 CYS A N 1
ATOM 2202 C CA . CYS A 1 282 ? 18.852 6.863 -16.488 1.00 74.69 282 CYS A CA 1
ATOM 2203 C C . CYS A 1 282 ? 18.536 7.886 -17.591 1.00 74.69 282 CYS A C 1
ATOM 2205 O O . CYS A 1 282 ? 19.260 7.880 -18.616 1.00 74.69 282 CYS A O 1
#

Organism: NCBI:txid749906

Radius of gyration: 28.26 Å; chains: 1; bounding box: 97×67×71 Å

pLDDT: mean 90.0, std 13.1, range [28.19, 98.06]

InterPro domains:
  IPR038731 Glycosyltransferase RgtA/B/C/D-like [PF13231] (200-280)
  IPR050297 Lipid A-modifying glycosyltransferase 83 [PTHR33908] (194-281)

Sequence (282 aa):
MLCITGGEKISVIEHQTKLTLQKQPVWTRRELFFLAALTLGTAALSLWQLGDFRAPQNPMDAIGVQKSEQIVLEQPADSLWVYTGVTWDGWAVLTDQSGTELARVDLDTQDAFKWKQVAVTSLEPGSYTLTLSNNQLQEAAFFTADGNLAVASSNGALLDEQLQVPENFSYRNSTYFDEIYHGRTAYEHLHGMPVYETTHPPLGKVFIMLGIAIFGMTGFGWRISGALFGVALVPVLYLFVRRLTRSRFGAGVAAILCALDGMRFAQSRISTIDIYGTFLFC

Foldseek 3Di:
DDDDDDDDPPPPPPPPPPPPPPDAFDDDPVLVVLLVVLLVVLLCLLLVLLADLFDFFFKPDAAVHKDKWKKFFPAKFFKKKWFFAAADQKKKFKADPVRDTFWIDGAHLLRHGFIDMTTGDTGGGGMMMIMIHNTITREMWTADPVLDTTDMDTPDRHHPPVVRDDSDGDLRRGADDCCSQLLNQLVCVLVVHDHDDDPDDCPLSVLLVCLCVVSNSGSCSSLVSLSSLLSVLLVVQLSVQCRVVVDSVRSSVRSVCSSPDPVSSVRSSHNDSVSVVVSVVD